Protein 2R79 (pdb70)

CATH classification: 3.40.50.1980 (+1 more: 3.40.50.1980)

B-factor: mean 34.59, std 13.42, range [11.03, 170.94]

Structure (mmCIF, N/CA/C/O backbone):
data_2R79
#
_entry.id   2R79
#
_cell.length_a   132.913
_cell.length_b   132.913
_cell.length_c   72.930
_cell.angle_alpha   90.00
_cell.angle_beta   90.00
_cell.angle_gamma   120.00
#
_symmetry.space_group_name_H-M   'P 63 2 2'
#
loop_
_entity.id
_entity.type
_entity.pdbx_description
1 polymer 'Periplasmic binding protein'
2 non-polymer 'SULFATE ION'
3 non-polymer 'PROTOPORPHYRIN IX CONTAINING FE'
4 non-polymer GLYCEROL
5 water water
#
loop_
_atom_site.group_PDB
_atom_site.id
_atom_site.type_symbol
_atom_site.label_atom_id
_atom_site.label_alt_id
_atom_site.label_comp_id
_atom_site.label_asym_id
_atom_site.label_entity_id
_atom_site.label_seq_id
_atom_site.pdbx_PDB_ins_code
_atom_site.Cartn_x
_atom_site.Cartn_y
_atom_site.Cartn_z
_atom_site.occupancy
_atom_site.B_iso_or_equiv
_atom_site.auth_seq_id
_atom_site.auth_comp_id
_atom_site.auth_asym_id
_atom_site.auth_atom_id
_atom_site.pdbx_PDB_model_num
ATOM 1 N N . LEU A 1 1 ? 94.603 75.501 4.607 1.00 39.49 26 LEU A N 1
ATOM 2 C CA . LEU A 1 1 ? 95.842 76.244 4.215 1.00 40.28 26 LEU A CA 1
ATOM 3 C C . LEU A 1 1 ? 96.030 76.236 2.703 1.00 38.82 26 LEU A C 1
ATOM 4 O O . LEU A 1 1 ? 95.876 75.202 2.058 1.00 40.19 26 LEU A O 1
ATOM 9 N N . PRO A 1 2 ? 96.367 77.393 2.117 1.00 37.38 27 PRO A N 1
ATOM 10 C CA . PRO A 1 2 ? 96.570 77.473 0.666 1.00 37.24 27 PRO A CA 1
ATOM 11 C C . PRO A 1 2 ? 97.625 76.492 0.152 1.00 37.55 27 PRO A C 1
ATOM 12 O O . PRO A 1 2 ? 98.679 76.320 0.768 1.00 36.45 27 PRO A O 1
ATOM 16 N N . GLN A 1 3 ? 97.333 75.853 -0.981 1.00 37.95 28 GLN A N 1
ATOM 17 C CA . GLN A 1 3 ? 98.244 74.880 -1.578 1.00 37.96 28 GLN A CA 1
ATOM 18 C C . GLN A 1 3 ? 98.951 75.388 -2.826 1.00 37.14 28 GLN A C 1
ATOM 19 O O . GLN A 1 3 ? 100.076 74.983 -3.115 1.00 38.16 28 GLN A O 1
ATOM 25 N N . ARG A 1 4 ? 98.285 76.255 -3.579 1.00 36.39 29 ARG A N 1
ATOM 26 C CA . ARG A 1 4 ? 98.879 76.807 -4.789 1.00 35.80 29 ARG A CA 1
ATOM 27 C C . ARG A 1 4 ? 99.112 78.302 -4.604 1.00 34.44 29 ARG A C 1
ATOM 28 O O . ARG A 1 4 ? 98.168 79.083 -4.494 1.00 33.39 29 ARG A O 1
ATOM 36 N N . TRP A 1 5 ? 100.381 78.687 -4.575 1.00 32.94 30 TRP A N 1
ATOM 37 C CA . TRP A 1 5 ? 100.767 80.079 -4.376 1.00 32.36 30 TRP A CA 1
ATOM 38 C C . TRP A 1 5 ? 101.402 80.725 -5.596 1.00 32.01 30 TRP A C 1
ATOM 39 O O . TRP A 1 5 ? 102.165 80.095 -6.324 1.00 32.50 30 TRP A O 1
ATOM 50 N N . VAL A 1 6 ? 101.081 81.993 -5.804 1.00 31.98 31 VAL A N 1
ATOM 51 C CA . VAL A 1 6 ? 101.685 82.773 -6.870 1.00 32.99 31 VAL A CA 1
ATOM 52 C C . VAL A 1 6 ? 102.285 83.940 -6.089 1.00 34.56 31 VAL A C 1
ATOM 53 O O . VAL A 1 6 ? 101.605 84.553 -5.261 1.00 34.26 31 VAL A O 1
ATOM 57 N N . SER A 1 7 ? 103.560 84.228 -6.323 1.00 33.35 32 SER A N 1
ATOM 58 C CA . SER A 1 7 ? 104.214 85.291 -5.581 1.00 34.47 32 SER A CA 1
ATOM 59 C C . SER A 1 7 ? 104.839 86.390 -6.425 1.00 34.81 32 SER A C 1
ATOM 60 O O . SER A 1 7 ? 105.558 86.120 -7.395 1.00 34.37 32 SER A O 1
ATOM 63 N N . ALA A 1 8 ? 104.560 87.630 -6.029 1.00 33.67 33 ALA A N 1
ATOM 64 C CA . ALA A 1 8 ? 105.077 88.818 -6.698 1.00 32.92 33 ALA A CA 1
ATOM 65 C C . ALA A 1 8 ? 105.964 89.578 -5.719 1.00 33.43 33 ALA A C 1
ATOM 66 O O . ALA A 1 8 ? 105.509 90.009 -4.662 1.00 33.12 33 ALA A O 1
ATOM 68 N N . GLY A 1 9 ? 107.235 89.739 -6.077 1.00 34.90 34 GLY A N 1
ATOM 69 C CA . GLY A 1 9 ? 108.173 90.431 -5.211 1.00 33.82 34 GLY A CA 1
ATOM 70 C C . GLY A 1 9 ? 109.294 89.489 -4.815 1.00 33.96 34 GLY A C 1
ATOM 71 O O . GLY A 1 9 ? 109.101 88.596 -3.993 1.00 34.33 34 GLY A O 1
ATOM 72 N N . GLY A 1 10 ? 110.468 89.693 -5.405 1.00 33.12 35 GLY A N 1
ATOM 73 C CA . GLY A 1 10 ? 111.619 88.850 -5.128 1.00 33.08 35 GLY A CA 1
ATOM 74 C C . GLY A 1 10 ? 111.806 88.323 -3.713 1.00 31.85 35 GLY A C 1
ATOM 75 O O . GLY A 1 10 ? 111.810 87.112 -3.495 1.00 31.17 35 GLY A O 1
ATOM 76 N N . SER A 1 11 ? 111.969 89.224 -2.751 1.00 31.19 36 SER A N 1
ATOM 77 C CA . SER A 1 11 ? 112.182 88.827 -1.365 1.00 29.53 36 SER A CA 1
ATOM 78 C C . SER A 1 11 ? 111.070 87.985 -0.754 1.00 28.61 36 SER A C 1
ATOM 79 O O . SER A 1 11 ? 111.344 87.117 0.067 1.00 29.22 36 SER A O 1
ATOM 82 N N . LEU A 1 12 ? 109.821 88.240 -1.132 1.00 26.84 37 LEU A N 1
ATOM 83 C CA . LEU A 1 12 ? 108.710 87.453 -0.609 1.00 25.17 37 LEU A CA 1
ATOM 84 C C . LEU A 1 12 ? 108.883 85.994 -1.046 1.00 26.19 37 LEU A C 1
ATOM 85 O O . LEU A 1 12 ? 108.771 85.070 -0.237 1.00 24.28 37 LEU A O 1
ATOM 90 N N . SER A 1 13 ? 109.162 85.801 -2.332 1.00 25.02 38 SER A N 1
ATOM 91 C CA . SER A 1 13 ? 109.357 84.469 -2.889 1.00 25.67 38 SER A CA 1
ATOM 92 C C . SER A 1 13 ? 110.494 83.736 -2.191 1.00 24.26 38 SER A C 1
ATOM 93 O O . SER A 1 13 ? 110.388 82.542 -1.905 1.00 23.27 38 SER A O 1
ATOM 96 N N . GLU A 1 14 ? 111.585 84.448 -1.930 1.00 22.83 39 GLU A N 1
ATOM 97 C CA . GLU A 1 14 ? 112.721 83.837 -1.255 1.00 23.71 39 GLU A CA 1
ATOM 98 C C . GLU A 1 14 ? 112.297 83.345 0.120 1.00 22.16 39 GLU A C 1
ATOM 99 O O . GLU A 1 14 ? 112.714 82.275 0.554 1.00 20.25 39 GLU A O 1
ATOM 105 N N . TRP A 1 15 ? 111.478 84.139 0.805 1.00 21.83 40 TRP A N 1
ATOM 106 C CA . TRP A 1 15 ? 111.016 83.767 2.137 1.00 23.45 40 TRP A CA 1
ATOM 107 C C . TRP A 1 15 ? 110.147 82.522 2.111 1.00 22.91 40 TRP A C 1
ATOM 108 O O . TRP A 1 15 ? 110.318 81.642 2.946 1.00 23.75 40 TRP A O 1
ATOM 119 N N . VAL A 1 16 ? 109.226 82.445 1.156 1.00 22.46 41 VAL A N 1
ATOM 120 C CA . VAL A 1 16 ? 108.364 81.276 1.036 1.00 23.76 41 VAL A CA 1
ATOM 121 C C . VAL A 1 16 ? 109.248 80.040 0.895 1.00 24.54 41 VAL A C 1
ATOM 122 O O . VAL A 1 16 ? 109.049 79.036 1.583 1.00 26.63 41 VAL A O 1
ATOM 126 N N . VAL A 1 17 ? 110.232 80.116 0.008 1.00 23.67 42 VAL A N 1
ATOM 127 C CA . VAL A 1 17 ? 111.142 78.999 -0.189 1.00 23.15 42 VAL A CA 1
ATOM 128 C C . VAL A 1 17 ? 111.918 78.714 1.098 1.00 25.20 42 VAL A C 1
ATOM 129 O O . VAL A 1 17 ? 112.024 77.566 1.533 1.00 26.26 42 VAL A O 1
ATOM 133 N N . ALA A 1 18 ? 112.458 79.768 1.702 1.00 23.93 43 ALA A N 1
ATOM 134 C CA . ALA A 1 18 ? 113.232 79.645 2.932 1.00 22.54 43 ALA A CA 1
ATOM 135 C C . ALA A 1 18 ? 112.459 78.940 4.039 1.00 22.32 43 ALA A C 1
ATOM 136 O O . ALA A 1 18 ? 113.035 78.180 4.810 1.00 23.06 43 ALA A O 1
ATOM 138 N N . LEU A 1 19 ? 111.158 79.199 4.118 1.00 22.85 44 LEU A N 1
ATOM 139 C CA . LEU A 1 19 ? 110.311 78.588 5.141 1.00 23.61 44 LEU A CA 1
ATOM 140 C C . LEU A 1 19 ? 109.834 77.189 4.743 1.00 25.30 44 LEU A C 1
ATOM 141 O O . LEU A 1 19 ? 109.064 76.557 5.470 1.00 25.53 44 LEU A O 1
ATOM 146 N N . GLY A 1 20 ? 110.286 76.721 3.581 1.00 25.69 45 GLY A N 1
ATOM 147 C CA . GLY A 1 20 ? 109.914 75.400 3.106 1.00 25.73 45 GLY A CA 1
ATOM 148 C C . GLY A 1 20 ? 108.704 75.325 2.193 1.00 26.16 45 GLY A C 1
ATOM 149 O O . GLY A 1 20 ? 108.215 74.235 1.909 1.00 28.00 45 GLY A O 1
ATOM 150 N N . GLY A 1 21 ? 108.219 76.463 1.710 1.00 25.62 46 GLY A N 1
ATOM 151 C CA . GLY A 1 21 ? 107.049 76.435 0.852 1.00 24.66 46 GLY A CA 1
ATOM 152 C C . GLY A 1 21 ? 107.306 76.425 -0.643 1.00 26.74 46 GLY A C 1
ATOM 153 O O . GLY A 1 21 ? 106.436 76.829 -1.413 1.00 27.14 46 GLY A O 1
ATOM 154 N N . GLU A 1 22 ? 108.474 75.952 -1.069 1.00 27.46 47 GLU A N 1
ATOM 155 C CA . GLU A 1 22 ? 108.791 75.937 -2.497 1.00 30.07 47 GLU A CA 1
ATOM 156 C C . GLU A 1 22 ? 107.841 75.105 -3.352 1.00 31.13 47 GLU A C 1
ATOM 157 O O . GLU A 1 22 ? 107.488 75.514 -4.454 1.00 31.61 47 GLU A O 1
ATOM 163 N N . SER A 1 23 ? 107.429 73.942 -2.855 1.00 30.80 48 SER A N 1
ATOM 164 C CA . SER A 1 23 ? 106.543 73.085 -3.634 1.00 31.00 48 SER A CA 1
ATOM 165 C C . SER A 1 23 ? 105.136 73.654 -3.738 1.00 30.34 48 SER A C 1
ATOM 166 O O . SER A 1 23 ? 104.315 73.151 -4.497 1.00 31.62 48 SER A O 1
ATOM 169 N N . LYS A 1 24 ? 104.848 74.703 -2.983 1.00 29.80 49 LYS A N 1
ATOM 170 C CA . LYS A 1 24 ? 103.526 75.299 -3.052 1.00 29.77 49 LYS A CA 1
ATOM 171 C C . LYS A 1 24 ? 103.470 76.474 -4.020 1.00 30.00 49 LYS A C 1
ATOM 172 O O . LYS A 1 24 ? 102.391 76.968 -4.331 1.00 29.10 49 LYS A O 1
ATOM 178 N N . LEU A 1 25 ? 104.634 76.910 -4.498 1.00 29.77 50 LEU A N 1
ATOM 179 C CA . LEU A 1 25 ? 104.714 78.016 -5.450 1.00 29.39 50 LEU A CA 1
ATOM 180 C C . LEU A 1 25 ? 104.448 77.511 -6.866 1.00 29.61 50 LEU A C 1
ATOM 181 O O . LEU A 1 25 ? 105.192 76.678 -7.370 1.00 30.03 50 LEU A O 1
ATOM 186 N N . VAL A 1 26 ? 103.395 78.008 -7.509 1.00 29.65 51 VAL A N 1
ATOM 187 C CA . VAL A 1 26 ? 103.090 77.580 -8.870 1.00 30.79 51 VAL A CA 1
ATOM 188 C C . VAL A 1 26 ? 103.420 78.655 -9.901 1.00 31.71 51 VAL A C 1
ATOM 189 O O . VAL A 1 26 ? 103.389 78.401 -11.104 1.00 34.29 51 VAL A O 1
ATOM 193 N N . GLY A 1 27 ? 103.743 79.853 -9.428 1.00 30.71 52 GLY A N 1
ATOM 194 C CA . GLY A 1 27 ? 104.080 80.935 -10.333 1.00 28.96 52 GLY A CA 1
ATOM 195 C C . GLY A 1 27 ? 104.674 82.128 -9.609 1.00 28.48 52 GLY A C 1
ATOM 196 O O . GLY A 1 27 ? 104.354 82.378 -8.446 1.00 27.97 52 GLY A O 1
ATOM 197 N N . VAL A 1 28 ? 105.544 82.865 -10.292 1.00 27.03 53 VAL A N 1
ATOM 198 C CA . VAL A 1 28 ? 106.177 84.037 -9.702 1.00 27.76 53 VAL A CA 1
ATOM 199 C C . VAL A 1 28 ? 106.387 85.154 -10.725 1.00 28.57 53 VAL A C 1
ATOM 200 O O . VAL A 1 28 ? 106.341 84.925 -11.937 1.00 28.31 53 VAL A O 1
ATOM 204 N N . ASP A 1 29 ? 106.612 86.366 -10.228 1.00 29.32 54 ASP A N 1
ATOM 205 C CA . ASP A 1 29 ? 106.836 87.507 -11.099 1.00 29.76 54 ASP A CA 1
ATOM 206 C C . ASP A 1 29 ? 108.304 87.493 -11.516 1.00 29.78 54 ASP A C 1
ATOM 207 O O . ASP A 1 29 ? 109.111 86.749 -10.955 1.00 29.28 54 ASP A O 1
ATOM 212 N N . THR A 1 30 ? 108.648 88.326 -12.488 1.00 29.27 55 THR A N 1
ATOM 213 C CA . THR A 1 30 ? 110.010 88.387 -12.997 1.00 31.23 55 THR A CA 1
ATOM 214 C C . THR A 1 30 ? 111.120 88.784 -12.011 1.00 29.81 55 THR A C 1
ATOM 215 O O . THR A 1 30 ? 112.290 88.498 -12.267 1.00 29.62 55 THR A O 1
ATOM 219 N N . THR A 1 31 ? 110.786 89.430 -10.896 1.00 28.87 56 THR A N 1
ATOM 220 C CA . THR A 1 31 ? 111.837 89.810 -9.944 1.00 29.18 56 THR A CA 1
ATOM 221 C C . THR A 1 31 ? 112.223 88.657 -9.024 1.00 28.29 56 THR A C 1
ATOM 222 O O . THR A 1 31 ? 113.160 88.777 -8.235 1.00 30.79 56 THR A O 1
ATOM 226 N N . SER A 1 32 ? 111.504 87.545 -9.127 1.00 26.55 57 SER A N 1
ATOM 227 C CA . SER A 1 32 ? 111.778 86.374 -8.299 1.00 25.49 57 SER A CA 1
ATOM 228 C C . SER A 1 32 ? 112.752 85.462 -9.029 1.00 25.72 57 SER A C 1
ATOM 229 O O . SER A 1 32 ? 112.351 84.605 -9.813 1.00 26.17 57 SER A O 1
ATOM 232 N N . GLN A 1 33 ? 114.038 85.650 -8.754 1.00 25.11 58 GLN A N 1
ATOM 233 C CA . GLN A 1 33 ? 115.089 84.890 -9.405 1.00 24.92 58 GLN A CA 1
ATOM 234 C C . GLN A 1 33 ? 115.937 84.067 -8.450 1.00 25.48 58 GLN A C 1
ATOM 235 O O . GLN A 1 33 ? 116.971 83.516 -8.840 1.00 26.62 58 GLN A O 1
ATOM 241 N N . HIS A 1 34 ? 115.506 83.984 -7.198 1.00 24.53 59 HIS A N 1
ATOM 242 C CA . HIS A 1 34 ? 116.243 83.231 -6.198 1.00 25.14 59 HIS A CA 1
ATOM 243 C C . HIS A 1 34 ? 115.295 82.497 -5.276 1.00 25.75 59 HIS A C 1
ATOM 244 O O . HIS A 1 34 ? 114.367 83.087 -4.740 1.00 26.94 59 HIS A O 1
ATOM 251 N N . PRO A 1 35 ? 115.508 81.187 -5.095 1.00 26.76 60 PRO A N 1
ATOM 252 C CA . PRO A 1 35 ? 116.596 80.453 -5.740 1.00 28.29 60 PRO A CA 1
ATOM 253 C C . PRO A 1 35 ? 116.436 80.327 -7.255 1.00 28.88 60 PRO A C 1
ATOM 254 O O . PRO A 1 35 ? 115.371 80.583 -7.814 1.00 27.87 60 PRO A O 1
ATOM 258 N N . GLN A 1 36 ? 117.522 79.931 -7.901 1.00 31.20 61 GLN A N 1
ATOM 259 C CA . GLN A 1 36 ? 117.584 79.757 -9.342 1.00 34.52 61 GLN A CA 1
ATOM 260 C C . GLN A 1 36 ? 116.382 78.998 -9.936 1.00 33.77 61 GLN A C 1
ATOM 261 O O . GLN A 1 36 ? 115.883 79.357 -11.004 1.00 34.41 61 GLN A O 1
ATOM 267 N N . ALA A 1 37 ? 115.911 77.968 -9.238 1.00 31.43 62 ALA A N 1
ATOM 268 C CA . ALA A 1 37 ? 114.783 77.168 -9.713 1.00 31.90 62 ALA A CA 1
ATOM 269 C C . ALA A 1 37 ? 113.509 77.968 -9.978 1.00 31.21 62 ALA A C 1
ATOM 270 O O . ALA A 1 37 ? 112.709 77.604 -10.839 1.00 32.10 62 ALA A O 1
ATOM 272 N N . LEU A 1 38 ? 113.312 79.050 -9.236 1.00 29.72 63 LEU A N 1
ATOM 273 C CA . LEU A 1 38 ? 112.128 79.885 -9.412 1.00 29.54 63 LEU A CA 1
ATOM 274 C C . LEU A 1 38 ? 112.026 80.474 -10.825 1.00 29.42 63 LEU A C 1
ATOM 275 O O . LEU A 1 38 ? 110.942 80.859 -11.273 1.00 28.28 63 LEU A O 1
ATOM 280 N N . LYS A 1 39 ? 113.150 80.536 -11.530 1.00 29.41 64 LYS A N 1
ATOM 281 C CA . LYS A 1 39 ? 113.155 81.079 -12.885 1.00 32.24 64 LYS A CA 1
ATOM 282 C C . LYS A 1 39 ? 112.520 80.092 -13.867 1.00 33.16 64 LYS A C 1
ATOM 283 O O . LYS A 1 39 ? 112.120 80.473 -14.968 1.00 33.79 64 LYS A O 1
ATOM 289 N N . GLN A 1 40 ? 112.417 78.829 -13.462 1.00 32.26 65 GLN A N 1
ATOM 290 C CA . GLN A 1 40 ? 111.833 77.809 -14.322 1.00 33.09 65 GLN A CA 1
ATOM 291 C C . GLN A 1 40 ? 110.334 77.605 -14.086 1.00 32.80 65 GLN A C 1
ATOM 292 O O . GLN A 1 40 ? 109.718 76.726 -14.688 1.00 32.18 65 GLN A O 1
ATOM 298 N N . LEU A 1 41 ? 109.745 78.413 -13.210 1.00 30.55 66 LEU A N 1
ATOM 299 C CA . LEU A 1 41 ? 108.314 78.304 -12.948 1.00 30.15 66 LEU A CA 1
ATOM 300 C C . LEU A 1 41 ? 107.567 79.236 -13.895 1.00 29.22 66 LEU A C 1
ATOM 301 O O . LEU A 1 41 ? 108.158 80.139 -14.475 1.00 28.87 66 LEU A O 1
ATOM 306 N N . PRO A 1 42 ? 106.255 79.022 -14.073 1.00 30.57 67 PRO A N 1
ATOM 307 C CA . PRO A 1 42 ? 105.479 79.891 -14.963 1.00 30.86 67 PRO A CA 1
ATOM 308 C C . PRO A 1 42 ? 105.642 81.347 -14.520 1.00 32.75 67 PRO A C 1
ATOM 309 O O . PRO A 1 42 ? 105.750 81.624 -13.326 1.00 34.60 67 PRO A O 1
ATOM 313 N N . SER A 1 43 ? 105.657 82.275 -15.469 1.00 33.26 68 SER A N 1
ATOM 314 C CA . SER A 1 43 ? 105.814 83.683 -15.126 1.00 35.11 68 SER A CA 1
ATOM 315 C C . SER A 1 43 ? 104.521 84.481 -15.227 1.00 36.51 68 SER A C 1
ATOM 316 O O . SER A 1 43 ? 103.764 84.332 -16.183 1.00 38.87 68 SER A O 1
ATOM 319 N N . VAL A 1 44 ? 104.278 85.333 -14.235 1.00 36.76 69 VAL A N 1
ATOM 320 C CA . VAL A 1 44 ? 103.085 86.169 -14.218 1.00 36.45 69 VAL A CA 1
ATOM 321 C C . VAL A 1 44 ? 103.420 87.607 -14.582 1.00 37.62 69 VAL A C 1
ATOM 322 O O . VAL A 1 44 ? 102.592 88.501 -14.412 1.00 39.04 69 VAL A O 1
ATOM 326 N N . GLY A 1 45 ? 104.636 87.819 -15.079 1.00 36.98 70 GLY A N 1
ATOM 327 C CA . GLY A 1 45 ? 105.071 89.148 -15.471 1.00 37.09 70 GLY A CA 1
ATOM 328 C C . GLY A 1 45 ? 105.735 89.943 -14.358 1.00 37.83 70 GLY A C 1
ATOM 329 O O . GLY A 1 45 ? 106.056 89.406 -13.302 1.00 35.91 70 GLY A O 1
ATOM 330 N N . TYR A 1 46 ? 105.954 91.230 -14.600 1.00 38.98 71 TYR A N 1
ATOM 331 C CA . TYR A 1 46 ? 106.577 92.093 -13.608 1.00 40.57 71 TYR A CA 1
ATOM 332 C C . TYR A 1 46 ? 105.565 92.379 -12.500 1.00 41.57 71 TYR A C 1
ATOM 333 O O . TYR A 1 46 ? 104.365 92.504 -12.757 1.00 41.30 71 TYR A O 1
ATOM 342 N N . GLN A 1 47 ? 106.054 92.484 -11.269 1.00 41.60 72 GLN A N 1
ATOM 343 C CA . GLN A 1 47 ? 105.187 92.723 -10.120 1.00 44.39 72 GLN A CA 1
ATOM 344 C C . GLN A 1 47 ? 104.320 93.980 -10.214 1.00 45.33 72 GLN A C 1
ATOM 345 O O . GLN A 1 47 ? 103.164 93.975 -9.791 1.00 45.80 72 GLN A O 1
ATOM 351 N N . ARG A 1 48 ? 104.875 95.057 -10.760 1.00 46.94 73 ARG A N 1
ATOM 352 C CA . ARG A 1 48 ? 104.136 96.310 -10.883 1.00 48.75 73 ARG A CA 1
ATOM 353 C C . ARG A 1 48 ? 103.148 96.288 -12.049 1.00 50.09 73 ARG A C 1
ATOM 354 O O . ARG A 1 48 ? 102.301 97.178 -12.173 1.00 48.71 73 ARG A O 1
ATOM 362 N N . GLN A 1 49 ? 103.253 95.266 -12.894 1.00 50.15 74 GLN A N 1
ATOM 363 C CA . GLN A 1 49 ? 102.374 95.139 -14.053 1.00 51.23 74 GLN A CA 1
ATOM 364 C C . GLN A 1 49 ? 101.908 93.695 -14.263 1.00 50.34 74 GLN A C 1
ATOM 365 O O . GLN A 1 49 ? 102.133 93.106 -15.322 1.00 49.40 74 GLN A O 1
ATOM 371 N N . LEU A 1 50 ? 101.244 93.140 -13.253 1.00 49.38 75 LEU A N 1
ATOM 372 C CA . LEU A 1 50 ? 100.763 91.764 -13.319 1.00 50.01 75 LEU A CA 1
ATOM 373 C C . LEU A 1 50 ? 99.784 91.479 -14.447 1.00 50.86 75 LEU A C 1
ATOM 374 O O . LEU A 1 50 ? 98.985 92.334 -14.841 1.00 49.56 75 LEU A O 1
ATOM 379 N N . ALA A 1 51 ? 99.863 90.252 -14.954 1.00 51.85 76 ALA A N 1
ATOM 380 C CA . ALA A 1 51 ? 98.995 89.782 -16.022 1.00 52.88 76 ALA A CA 1
ATOM 381 C C . ALA A 1 51 ? 97.840 89.032 -15.368 1.00 52.82 76 ALA A C 1
ATOM 382 O O . ALA A 1 51 ? 98.026 87.923 -14.871 1.00 53.45 76 ALA A O 1
ATOM 384 N N . ALA A 1 52 ? 96.657 89.642 -15.358 1.00 52.42 77 ALA A N 1
ATOM 385 C CA . ALA A 1 52 ? 95.485 89.017 -14.754 1.00 52.71 77 ALA A CA 1
ATOM 386 C C . ALA A 1 52 ? 95.287 87.601 -15.290 1.00 53.30 77 ALA A C 1
ATOM 387 O O . ALA A 1 52 ? 95.293 86.630 -14.531 1.00 52.98 77 ALA A O 1
ATOM 389 N N . GLU A 1 53 ? 95.113 87.493 -16.603 1.00 53.87 78 GLU A N 1
ATOM 390 C CA . GLU A 1 53 ? 94.920 86.202 -17.254 1.00 54.92 78 GLU A CA 1
ATOM 391 C C . GLU A 1 53 ? 96.059 85.238 -16.900 1.00 53.12 78 GLU A C 1
ATOM 392 O O . GLU A 1 53 ? 95.864 84.024 -16.832 1.00 52.07 78 GLU A O 1
ATOM 398 N N . GLY A 1 54 ? 97.245 85.790 -16.664 1.00 52.30 79 GLY A N 1
ATOM 399 C CA . GLY A 1 54 ? 98.393 84.970 -16.320 1.00 50.94 79 GLY A CA 1
ATOM 400 C C . GLY A 1 54 ? 98.288 84.266 -14.976 1.00 50.59 79 GLY A C 1
ATOM 401 O O . GLY A 1 54 ? 98.672 83.102 -14.846 1.00 49.75 79 GLY A O 1
ATOM 402 N N . VAL A 1 55 ? 97.769 84.960 -13.969 1.00 49.26 80 VAL A N 1
ATOM 403 C CA . VAL A 1 55 ? 97.642 84.358 -12.648 1.00 48.24 80 VAL A CA 1
ATOM 404 C C . VAL A 1 55 ? 96.455 83.406 -12.593 1.00 46.96 80 VAL A C 1
ATOM 405 O O . VAL A 1 55 ? 96.549 82.323 -12.019 1.00 47.03 80 VAL A O 1
ATOM 409 N N . LEU A 1 56 ? 95.343 83.809 -13.199 1.00 46.23 81 LEU A N 1
ATOM 410 C CA . LEU A 1 56 ? 94.136 82.990 -13.211 1.00 45.26 81 LEU A CA 1
ATOM 411 C C . LEU A 1 56 ? 94.391 81.624 -13.831 1.00 44.73 81 LEU A C 1
ATOM 412 O O . LEU A 1 56 ? 93.844 80.616 -13.379 1.00 44.59 81 LEU A O 1
ATOM 417 N N . ALA A 1 57 ? 95.234 81.603 -14.861 1.00 43.76 82 ALA A N 1
ATOM 418 C CA . ALA A 1 57 ? 95.580 80.377 -15.576 1.00 41.68 82 ALA A CA 1
ATOM 419 C C . ALA A 1 57 ? 96.240 79.339 -14.682 1.00 41.88 82 ALA A C 1
ATOM 420 O O . ALA A 1 57 ? 96.256 78.151 -15.002 1.00 41.69 82 ALA A O 1
ATOM 422 N N . LEU A 1 58 ? 96.787 79.794 -13.561 1.00 42.31 83 LEU A N 1
ATOM 423 C CA . LEU A 1 58 ? 97.467 78.914 -12.623 1.00 41.18 83 LEU A CA 1
ATOM 424 C C . LEU A 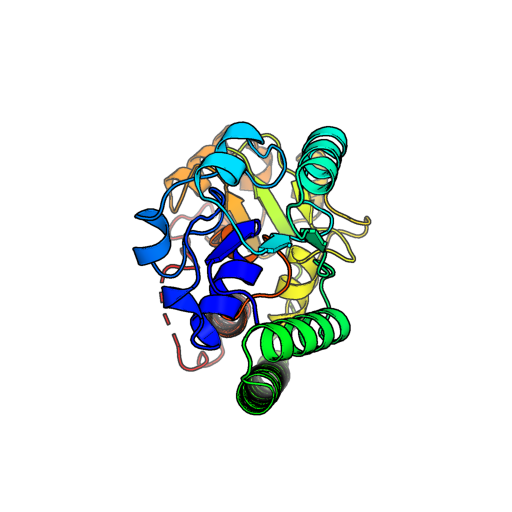1 58 ? 96.556 78.408 -11.508 1.00 41.66 83 LEU A C 1
ATOM 425 O O . LEU A 1 58 ? 96.993 77.652 -10.648 1.00 41.24 83 LEU A O 1
ATOM 430 N N . ARG A 1 59 ? 95.294 78.823 -11.517 1.00 42.70 84 ARG A N 1
ATOM 431 C CA . ARG A 1 59 ? 94.352 78.378 -10.490 1.00 44.22 84 ARG A CA 1
ATOM 432 C C . ARG A 1 59 ? 94.978 78.539 -9.100 1.00 43.15 84 ARG A C 1
ATOM 433 O O . ARG A 1 59 ? 95.079 77.578 -8.339 1.00 42.19 84 ARG A O 1
ATOM 441 N N . PRO A 1 60 ? 95.406 79.763 -8.753 1.00 42.86 85 PRO A N 1
ATOM 442 C CA . PRO A 1 60 ? 96.024 80.026 -7.451 1.00 43.07 85 PRO A CA 1
ATOM 443 C C . PRO A 1 60 ? 95.052 80.101 -6.279 1.00 44.39 85 PRO A C 1
ATOM 444 O O . PRO A 1 60 ? 93.943 80.630 -6.405 1.00 45.53 85 PRO A O 1
ATOM 448 N N . ASP A 1 61 ? 95.473 79.567 -5.138 1.00 43.44 86 ASP A N 1
ATOM 449 C CA . ASP A 1 61 ? 94.660 79.622 -3.937 1.00 43.11 86 ASP A CA 1
ATOM 450 C C . ASP A 1 61 ? 94.976 80.944 -3.249 1.00 42.25 86 ASP A C 1
ATOM 451 O O . ASP A 1 61 ? 94.161 81.479 -2.498 1.00 42.29 86 ASP A O 1
ATOM 456 N N . ILE A 1 62 ? 96.162 81.476 -3.520 1.00 38.96 87 ILE A N 1
ATOM 457 C CA . ILE A 1 62 ? 96.569 82.726 -2.907 1.00 37.89 87 ILE A CA 1
ATOM 458 C C . ILE A 1 62 ? 97.588 83.489 -3.731 1.00 37.19 87 ILE A C 1
ATOM 459 O O . ILE A 1 62 ? 98.449 82.906 -4.381 1.00 39.20 87 ILE A O 1
ATOM 464 N N . LEU A 1 63 ? 97.463 84.807 -3.711 1.00 36.84 88 LEU A N 1
ATOM 465 C CA . LEU A 1 63 ? 98.382 85.681 -4.414 1.00 35.90 88 LEU A CA 1
ATOM 466 C C . LEU A 1 63 ? 98.969 86.610 -3.360 1.00 35.53 88 LEU A C 1
ATOM 467 O O . LEU A 1 63 ? 98.230 87.303 -2.662 1.00 35.14 88 LEU A O 1
ATOM 472 N N . ILE A 1 64 ? 100.290 86.610 -3.233 1.00 34.19 89 ILE A N 1
ATOM 473 C CA . ILE A 1 64 ? 100.940 87.471 -2.260 1.00 34.07 89 ILE A CA 1
ATOM 474 C C . ILE A 1 64 ? 101.825 88.498 -2.955 1.00 34.51 89 ILE A C 1
ATOM 475 O O . ILE A 1 64 ? 102.401 88.235 -4.013 1.00 33.09 89 ILE A O 1
ATOM 480 N N . GLY A 1 65 ? 101.915 89.676 -2.351 1.00 35.28 90 GLY A N 1
ATOM 481 C CA . GLY A 1 65 ? 102.731 90.743 -2.897 1.00 36.25 90 GLY A CA 1
ATOM 482 C C . GLY A 1 65 ? 102.798 91.873 -1.893 1.00 37.46 90 GLY A C 1
ATOM 483 O O . GLY A 1 65 ? 102.212 91.778 -0.814 1.00 35.73 90 GLY A O 1
ATOM 484 N N . THR A 1 66 ? 103.512 92.941 -2.235 1.00 38.63 91 THR A N 1
ATOM 485 C CA . THR A 1 66 ? 103.619 94.081 -1.338 1.00 41.81 91 THR A CA 1
ATOM 486 C C . THR A 1 66 ? 102.833 95.252 -1.915 1.00 44.03 91 THR A C 1
ATOM 487 O O . THR A 1 66 ? 101.996 95.071 -2.800 1.00 43.83 91 THR A O 1
ATOM 491 N N . GLU A 1 67 ? 103.105 96.449 -1.405 1.00 46.84 92 GLU A N 1
ATOM 492 C CA . GLU A 1 67 ? 102.436 97.657 -1.874 1.00 50.18 92 GLU A CA 1
ATOM 493 C C . GLU A 1 67 ? 102.784 97.908 -3.334 1.00 50.72 92 GLU A C 1
ATOM 494 O O . GLU A 1 67 ? 101.951 98.385 -4.102 1.00 51.61 92 GLU A O 1
ATOM 500 N N . GLU A 1 68 ? 104.021 97.592 -3.709 1.00 51.99 93 GLU A N 1
ATOM 501 C CA . GLU A 1 68 ? 104.483 97.803 -5.078 1.00 53.71 93 GLU A CA 1
ATOM 502 C C . GLU A 1 68 ? 103.922 96.816 -6.099 1.00 54.02 93 GLU A C 1
ATOM 503 O O . GLU A 1 68 ? 104.327 96.822 -7.260 1.00 54.03 93 GLU A O 1
ATOM 509 N N . MET A 1 69 ? 102.988 95.974 -5.667 1.00 54.44 94 MET A N 1
ATOM 510 C CA . MET A 1 69 ? 102.361 95.015 -6.570 1.00 54.11 94 MET A CA 1
ATOM 511 C C . MET A 1 69 ? 101.142 95.683 -7.197 1.00 54.13 94 MET A C 1
ATOM 512 O O . MET A 1 69 ? 100.356 96.327 -6.501 1.00 53.85 94 MET A O 1
ATOM 517 N N . GLY A 1 70 ? 100.993 95.535 -8.509 1.00 53.97 95 GLY A N 1
ATOM 518 C CA . GLY A 1 70 ? 99.867 96.139 -9.195 1.00 54.36 95 GLY A CA 1
ATOM 519 C C . GLY A 1 70 ? 99.822 95.824 -10.680 1.00 55.07 95 GLY A C 1
ATOM 520 O O . GLY A 1 70 ? 100.437 94.854 -11.128 1.00 54.66 95 GLY A O 1
ATOM 521 N N . PRO A 1 71 ? 99.108 96.635 -11.478 1.00 55.47 96 PRO A N 1
ATOM 522 C CA . PRO A 1 71 ? 98.351 97.820 -11.057 1.00 55.25 96 PRO A CA 1
ATOM 523 C C . PRO A 1 71 ? 97.127 97.485 -10.200 1.00 55.46 96 PRO A C 1
ATOM 524 O O . PRO A 1 71 ? 96.757 96.323 -10.055 1.00 54.44 96 PRO A O 1
ATOM 528 N N . PRO A 1 72 ? 96.490 98.509 -9.612 1.00 56.17 97 PRO A N 1
ATOM 529 C CA . PRO A 1 72 ? 95.304 98.333 -8.766 1.00 57.02 97 PRO A CA 1
ATOM 530 C C . PRO A 1 72 ? 94.096 97.683 -9.451 1.00 57.72 97 PRO A C 1
ATOM 531 O O . PRO A 1 72 ? 93.479 96.773 -8.899 1.00 57.95 97 PRO A O 1
ATOM 535 N N . PRO A 1 73 ? 93.737 98.142 -10.660 1.00 58.76 98 PRO A N 1
ATOM 536 C CA . PRO A 1 73 ? 92.584 97.533 -11.328 1.00 60.09 98 PRO A CA 1
ATOM 537 C C . PRO A 1 73 ? 92.728 96.031 -11.559 1.00 61.31 98 PRO A C 1
ATOM 538 O O . PRO A 1 73 ? 91.759 95.284 -11.413 1.00 62.02 98 PRO A O 1
ATOM 542 N N . VAL A 1 74 ? 93.934 9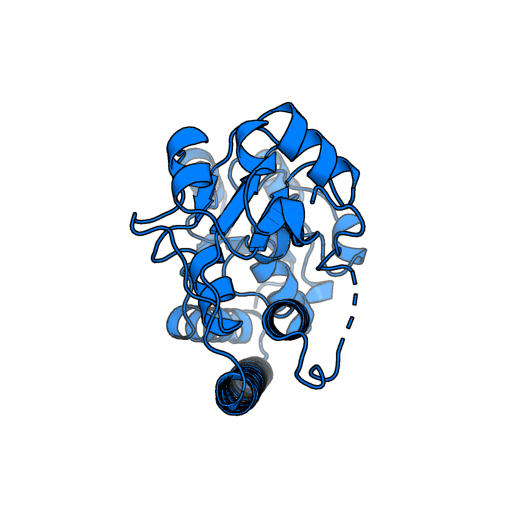5.590 -11.910 1.00 62.29 99 VAL A N 1
ATOM 543 C CA . VAL A 1 74 ? 94.181 94.172 -12.158 1.00 62.95 99 VAL A CA 1
ATOM 544 C C . VAL A 1 74 ? 94.028 93.363 -10.870 1.00 62.99 99 VAL A C 1
ATOM 545 O O . VAL A 1 74 ? 93.466 92.267 -10.883 1.00 62.58 99 VAL A O 1
ATOM 549 N N . LEU A 1 75 ? 94.518 93.905 -9.757 1.00 63.18 100 LEU A N 1
ATOM 550 C CA . LEU A 1 75 ? 94.406 93.216 -8.475 1.00 63.97 100 LEU A CA 1
ATOM 551 C C . LEU A 1 75 ? 92.930 93.107 -8.093 1.00 64.77 100 LEU A C 1
ATOM 552 O O . LEU A 1 75 ? 92.495 92.099 -7.530 1.00 64.54 100 LEU A O 1
ATOM 557 N N . LYS A 1 76 ? 92.164 94.147 -8.413 1.00 65.65 101 LYS A N 1
ATOM 558 C CA . LYS A 1 76 ? 90.739 94.169 -8.108 1.00 67.08 101 LYS A CA 1
ATOM 559 C C . LYS A 1 76 ? 89.973 93.102 -8.883 1.00 66.45 101 LYS A C 1
ATOM 560 O O . LYS A 1 76 ? 89.215 92.329 -8.295 1.00 65.67 101 LYS A O 1
ATOM 566 N N . GLN A 1 77 ? 90.169 93.052 -10.198 1.00 66.16 102 GLN A N 1
ATOM 567 C CA . GLN A 1 77 ? 89.473 92.055 -11.001 1.00 65.85 102 GLN A CA 1
ATOM 568 C C . GLN A 1 77 ? 89.859 90.659 -10.525 1.00 64.97 102 GLN A C 1
ATOM 569 O O . GLN A 1 77 ? 89.066 89.721 -10.626 1.00 64.90 102 GLN A O 1
ATOM 575 N N . LEU A 1 78 ? 91.074 90.527 -9.997 1.00 63.71 103 LEU A N 1
ATOM 576 C CA . LEU A 1 78 ? 91.537 89.240 -9.493 1.00 62.98 103 LEU A CA 1
ATOM 577 C C . LEU A 1 78 ? 90.741 88.852 -8.256 1.00 62.61 103 LEU A C 1
ATOM 578 O O . LEU A 1 78 ? 90.296 87.711 -8.123 1.00 62.05 103 LEU A O 1
ATOM 583 N N . GLU A 1 79 ? 90.570 89.806 -7.347 1.00 62.87 104 GLU A N 1
ATOM 584 C CA . GLU A 1 79 ? 89.814 89.551 -6.129 1.00 63.52 104 GLU A CA 1
ATOM 585 C C . GLU A 1 79 ? 88.389 89.185 -6.521 1.00 63.15 104 GLU A C 1
ATOM 586 O O . GLU A 1 79 ? 87.796 88.266 -5.955 1.00 63.09 104 GLU A O 1
ATOM 592 N N . GLY A 1 80 ? 87.854 89.899 -7.507 1.00 62.40 105 GLY A N 1
ATOM 593 C CA . GLY A 1 80 ? 86.502 89.633 -7.963 1.00 62.44 105 GLY A CA 1
ATOM 594 C C . GLY A 1 80 ? 86.354 88.261 -8.593 1.00 62.23 105 GLY A C 1
ATOM 595 O O . GLY A 1 80 ? 85.246 87.727 -8.695 1.00 61.83 105 GLY A O 1
ATOM 596 N N . ALA A 1 81 ? 87.474 87.685 -9.017 1.00 61.60 106 ALA A N 1
ATOM 597 C CA . ALA A 1 81 ? 87.468 86.369 -9.643 1.00 60.40 106 ALA A CA 1
ATOM 598 C C . ALA A 1 81 ? 87.609 85.257 -8.606 1.00 59.22 106 ALA A C 1
ATOM 599 O O . ALA A 1 81 ? 87.752 84.084 -8.955 1.00 58.09 106 ALA A O 1
ATOM 601 N N . GLY A 1 82 ? 87.574 85.635 -7.332 1.00 58.04 107 GLY A N 1
ATOM 602 C CA . GLY A 1 82 ? 87.684 84.654 -6.267 1.00 57.17 107 GLY A CA 1
ATOM 603 C C . GLY A 1 82 ? 89.092 84.396 -5.756 1.00 56.93 107 GLY A C 1
ATOM 604 O O . GLY A 1 82 ? 89.276 83.619 -4.813 1.00 57.70 107 GLY A O 1
ATOM 605 N N . VAL A 1 83 ? 90.088 85.038 -6.362 1.00 54.16 108 VAL A N 1
ATOM 606 C CA . VAL A 1 83 ? 91.475 84.850 -5.938 1.00 51.54 108 VAL A CA 1
ATOM 607 C C . VAL A 1 83 ? 91.776 85.549 -4.609 1.00 49.13 108 VAL A C 1
ATOM 608 O O . VAL A 1 83 ? 91.488 86.733 -4.433 1.00 48.54 108 VAL A O 1
ATOM 612 N N . ARG A 1 84 ? 92.357 84.808 -3.673 1.00 46.62 109 ARG A N 1
ATOM 613 C CA . ARG A 1 84 ? 92.715 85.370 -2.378 1.00 43.75 109 ARG A CA 1
ATOM 614 C C . ARG A 1 84 ? 93.992 86.202 -2.529 1.00 43.17 109 ARG A C 1
ATOM 615 O O . ARG A 1 84 ? 95.077 85.657 -2.744 1.00 42.93 109 ARG A O 1
ATOM 623 N N . VAL A 1 85 ? 93.858 87.520 -2.420 1.00 41.45 110 VAL A N 1
ATOM 624 C CA . VAL A 1 85 ? 95.000 88.420 -2.558 1.00 40.11 110 VAL A CA 1
ATOM 625 C C . VAL A 1 85 ? 95.471 88.981 -1.221 1.00 41.16 110 VAL A C 1
ATOM 626 O O . VAL A 1 85 ? 94.730 89.689 -0.538 1.00 41.39 110 VAL A O 1
ATOM 630 N N . GLU A 1 86 ? 96.708 88.661 -0.857 1.00 41.52 111 GLU A N 1
ATOM 631 C CA . GLU A 1 86 ? 97.292 89.136 0.391 1.00 43.41 111 GLU A CA 1
ATOM 632 C C . GLU A 1 86 ? 98.352 90.191 0.102 1.00 43.96 111 GLU A C 1
ATOM 633 O O . GLU A 1 86 ? 99.112 90.075 -0.860 1.00 45.23 111 GLU A O 1
ATOM 639 N N . THR A 1 87 ? 98.409 91.218 0.937 1.00 43.31 112 THR A N 1
ATOM 640 C CA . THR A 1 87 ? 99.394 92.268 0.747 1.00 42.48 112 THR A CA 1
ATOM 641 C C . THR A 1 87 ? 100.296 92.371 1.961 1.00 42.29 112 THR A C 1
ATOM 642 O O . THR A 1 87 ? 99.849 92.721 3.049 1.00 43.30 112 THR A O 1
ATOM 646 N N . LEU A 1 88 ? 101.567 92.037 1.775 1.00 41.15 113 LEU A N 1
ATOM 647 C CA . LEU A 1 88 ? 102.528 92.122 2.859 1.00 39.64 113 LEU A CA 1
ATOM 648 C C . LEU A 1 88 ? 103.207 93.475 2.764 1.00 37.80 113 LEU A C 1
ATOM 649 O O . LEU A 1 88 ? 102.880 94.270 1.884 1.00 37.46 113 LEU A O 1
ATOM 654 N N . SER A 1 89 ? 104.147 93.736 3.663 1.00 36.32 114 SER A N 1
ATOM 655 C CA . SER A 1 89 ? 104.836 95.020 3.689 1.00 35.46 114 SER A CA 1
ATOM 656 C C . SER A 1 89 ? 106.224 95.025 3.058 1.00 35.21 114 SER A C 1
ATOM 657 O O . SER A 1 89 ? 107.042 94.139 3.312 1.00 34.51 114 SER A O 1
ATOM 660 N N . ALA A 1 90 ? 106.487 96.041 2.243 1.00 35.40 115 ALA A N 1
ATOM 661 C CA . ALA A 1 90 ? 107.784 96.182 1.589 1.00 35.45 115 ALA A CA 1
ATOM 662 C C . ALA A 1 90 ? 108.642 97.190 2.344 1.00 35.39 115 ALA A C 1
ATOM 663 O O . ALA A 1 90 ? 109.772 97.467 1.958 1.00 37.28 115 ALA A O 1
ATOM 665 N N . LYS A 1 91 ? 108.106 97.736 3.427 1.00 36.04 116 LYS A N 1
ATOM 666 C CA . LYS A 1 91 ? 108.845 98.717 4.210 1.00 38.35 116 LYS A CA 1
ATOM 667 C C . LYS A 1 91 ? 110.187 98.178 4.701 1.00 37.59 116 LYS A C 1
ATOM 668 O O . LYS A 1 91 ? 110.285 97.046 5.170 1.00 36.24 116 LYS A O 1
ATOM 674 N N . PRO A 1 92 ? 111.241 98.999 4.589 1.00 37.87 117 PRO A N 1
ATOM 675 C CA . PRO A 1 92 ? 112.625 98.713 4.982 1.00 37.39 117 PRO A CA 1
ATOM 676 C C . PRO A 1 92 ? 112.896 98.696 6.482 1.00 37.89 117 PRO A C 1
ATOM 677 O O . PRO A 1 92 ? 113.681 99.510 6.968 1.00 37.66 117 PRO A O 1
ATOM 681 N N . ASP A 1 93 ? 112.257 97.791 7.218 1.00 38.05 118 ASP A N 1
ATOM 682 C CA . ASP A 1 93 ? 112.502 97.694 8.658 1.00 39.21 118 ASP A CA 1
ATOM 683 C C . ASP A 1 93 ? 112.132 96.327 9.231 1.00 37.08 118 ASP A C 1
ATOM 684 O O . ASP A 1 93 ? 111.269 95.634 8.699 1.00 35.29 118 ASP A O 1
ATOM 689 N N . LEU A 1 94 ? 112.797 95.955 10.320 1.00 35.72 119 LEU A N 1
ATOM 690 C CA . LEU A 1 94 ? 112.576 94.670 10.967 1.00 36.78 119 LEU A CA 1
ATOM 691 C C . LEU A 1 94 ? 111.150 94.452 11.435 1.00 38.73 119 LEU A C 1
ATOM 692 O O . LEU A 1 94 ? 110.671 93.319 11.458 1.00 39.04 119 LEU A O 1
ATOM 697 N N . GLU A 1 95 ? 110.465 95.527 11.808 1.00 40.28 120 GLU A N 1
ATOM 698 C CA . GLU A 1 95 ? 109.090 95.390 12.257 1.00 42.42 120 GLU A CA 1
ATOM 699 C C . GLU A 1 95 ? 108.254 94.820 11.121 1.00 41.39 120 GLU A C 1
ATOM 700 O O . GLU A 1 95 ? 107.415 93.949 11.336 1.00 42.52 120 GLU A O 1
ATOM 706 N N . ALA A 1 96 ? 108.489 95.316 9.911 1.00 39.92 121 ALA A N 1
ATOM 707 C CA . ALA A 1 96 ? 107.760 94.846 8.740 1.00 37.35 121 ALA A CA 1
ATOM 708 C C . ALA A 1 96 ? 108.144 93.404 8.432 1.00 37.37 121 ALA A C 1
ATOM 709 O O . ALA A 1 96 ? 107.282 92.562 8.166 1.00 36.73 121 ALA A O 1
ATOM 711 N N . LEU A 1 97 ? 109.442 93.118 8.468 1.00 35.98 122 LEU A N 1
ATOM 712 C CA . LEU A 1 97 ? 109.907 91.768 8.190 1.00 35.15 122 LEU A CA 1
ATOM 713 C C . LEU A 1 97 ? 109.246 90.791 9.149 1.00 36.28 122 LEU A C 1
ATOM 714 O O . LEU A 1 97 ? 108.620 89.822 8.724 1.00 37.08 122 LEU A O 1
ATOM 719 N N . GLU A 1 98 ? 109.378 91.065 10.444 1.00 37.18 123 GLU A N 1
ATOM 720 C CA . GLU A 1 98 ? 108.807 90.219 11.484 1.00 37.17 123 GLU A CA 1
ATOM 721 C C . GLU A 1 98 ? 107.306 90.025 11.326 1.00 35.40 123 GLU A C 1
ATOM 722 O O . GLU A 1 98 ? 106.758 89.018 11.754 1.00 35.98 123 GLU A O 1
ATOM 728 N N . SER A 1 99 ? 106.643 90.988 10.701 1.00 35.01 124 SER A N 1
ATOM 729 C CA . SER A 1 99 ? 105.209 90.889 10.481 1.00 32.55 12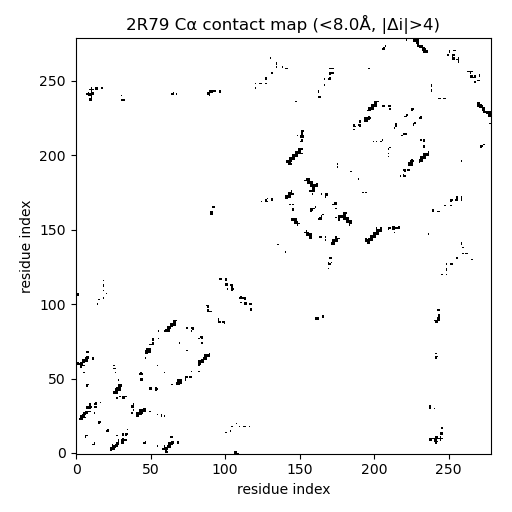4 SER A CA 1
ATOM 730 C C . SER A 1 99 ? 104.940 90.039 9.244 1.00 32.50 124 SER A C 1
ATOM 731 O O . SER A 1 99 ? 103.972 89.284 9.196 1.00 31.17 124 SER A O 1
ATOM 734 N N . ASN A 1 100 ? 105.792 90.170 8.234 1.00 32.62 125 ASN A N 1
ATOM 735 C CA . ASN A 1 100 ? 105.626 89.379 7.024 1.00 30.75 125 ASN A CA 1
ATOM 736 C C . ASN A 1 100 ? 105.889 87.908 7.350 1.00 29.88 125 ASN A C 1
ATOM 737 O O . ASN A 1 100 ? 105.145 87.024 6.931 1.00 28.48 125 ASN A O 1
ATOM 742 N N . LEU A 1 101 ? 106.948 87.647 8.107 1.00 29.43 126 LEU A N 1
ATOM 743 C CA . LEU A 1 101 ? 107.279 86.277 8.468 1.00 31.74 126 LEU A CA 1
ATOM 744 C C . LEU A 1 101 ? 106.164 85.639 9.286 1.00 34.03 126 LEU A C 1
ATOM 745 O O . LEU A 1 101 ? 105.858 84.462 9.116 1.00 35.47 126 LEU A O 1
ATOM 750 N N . LYS A 1 102 ? 105.564 86.423 10.173 1.00 36.23 127 LYS A N 1
ATOM 751 C CA . LYS A 1 102 ? 104.472 85.947 11.008 1.00 37.63 127 LYS A CA 1
ATOM 752 C C . LYS A 1 102 ? 103.347 85.416 10.128 1.00 36.58 127 LYS A C 1
ATOM 753 O O . LYS A 1 102 ? 102.855 84.309 10.336 1.00 36.63 127 LYS A O 1
ATOM 759 N N . LYS A 1 103 ? 102.946 86.207 9.140 1.00 36.28 128 LYS A N 1
ATOM 760 C CA . LYS A 1 103 ? 101.874 85.805 8.238 1.00 37.55 128 LYS A CA 1
ATOM 761 C C . LYS A 1 103 ? 102.254 84.606 7.372 1.00 37.47 128 LYS A C 1
ATOM 762 O O . LYS A 1 103 ? 101.515 83.625 7.312 1.00 38.39 128 LYS A O 1
ATOM 768 N N . LEU A 1 104 ? 103.401 84.687 6.700 1.00 36.31 129 LEU A N 1
ATOM 769 C CA . LEU A 1 104 ? 103.850 83.593 5.845 1.00 34.26 129 LEU A CA 1
ATOM 770 C C . LEU A 1 104 ? 103.897 82.302 6.640 1.00 33.63 129 LEU A C 1
ATOM 771 O O . LEU A 1 104 ? 103.470 81.252 6.164 1.00 32.97 129 LEU A O 1
ATOM 776 N N . GLY A 1 105 ? 104.413 82.387 7.859 1.00 33.64 130 GLY A N 1
ATOM 777 C CA . GLY A 1 105 ? 104.493 81.211 8.699 1.00 34.85 130 GLY A CA 1
ATOM 778 C C . GLY A 1 105 ? 103.123 80.596 8.912 1.00 36.29 130 GLY A C 1
ATOM 779 O O . GLY A 1 105 ? 102.957 79.383 8.794 1.00 37.45 130 GLY A O 1
ATOM 780 N N . ASP A 1 106 ? 102.134 81.435 9.209 1.00 36.48 131 ASP A N 1
ATOM 781 C CA . ASP A 1 106 ? 100.783 80.952 9.446 1.00 36.75 131 ASP A CA 1
ATOM 782 C C . ASP A 1 106 ? 100.124 80.348 8.213 1.00 34.88 131 ASP A C 1
ATOM 783 O O . ASP A 1 106 ? 99.573 79.252 8.287 1.00 35.00 131 ASP A O 1
ATOM 788 N N . TRP A 1 107 ? 100.166 81.048 7.085 1.00 32.43 132 TRP A N 1
ATOM 789 C CA . TRP A 1 107 ? 99.543 80.518 5.876 1.00 32.97 132 TRP A CA 1
ATOM 790 C C . TRP A 1 107 ? 100.259 79.271 5.359 1.00 31.81 132 TRP A C 1
ATOM 791 O O . TRP A 1 107 ? 99.701 78.513 4.568 1.00 33.75 132 TRP A O 1
ATOM 802 N N . LEU A 1 108 ? 101.489 79.059 5.813 1.00 30.63 133 LEU A N 1
ATOM 803 C CA . LEU A 1 108 ? 102.294 77.915 5.384 1.00 29.72 133 LEU A CA 1
ATOM 804 C C . LEU A 1 108 ? 102.210 76.770 6.394 1.00 30.20 133 LEU A C 1
ATOM 805 O O . LEU A 1 108 ? 102.586 75.635 6.097 1.00 29.85 133 LEU A O 1
ATOM 810 N N . GLY A 1 109 ? 101.734 77.084 7.595 1.00 30.44 134 GLY A N 1
ATOM 811 C CA . GLY A 1 109 ? 101.608 76.079 8.632 1.00 30.66 134 GLY A CA 1
ATOM 812 C C . GLY A 1 109 ? 102.891 75.759 9.372 1.00 32.45 134 GLY A C 1
ATOM 813 O O . GLY A 1 109 ? 103.033 74.669 9.921 1.00 32.85 134 GLY A O 1
ATOM 814 N N . VAL A 1 110 ? 103.833 76.698 9.396 1.00 34.52 135 VAL A N 1
ATOM 815 C CA . VAL A 1 110 ? 105.096 76.479 10.099 1.00 34.57 135 VAL A CA 1
ATOM 816 C C . VAL A 1 110 ? 105.476 77.688 10.952 1.00 36.76 135 VAL A C 1
ATOM 817 O O . VAL A 1 110 ? 106.569 78.242 10.817 1.00 37.55 135 VAL A O 1
ATOM 821 N N . PRO A 1 111 ? 104.578 78.097 11.863 1.00 37.52 136 PRO A N 1
ATOM 822 C CA . PRO A 1 111 ? 104.808 79.244 12.747 1.00 36.88 136 PRO A CA 1
ATOM 823 C C . PRO A 1 111 ? 106.136 79.206 13.498 1.00 37.28 136 PRO A C 1
ATOM 824 O O . PRO A 1 111 ? 106.776 80.243 13.677 1.00 38.59 136 PRO A O 1
ATOM 828 N N . GLN A 1 112 ? 106.553 78.021 13.936 1.00 37.21 137 GLN A N 1
ATOM 829 C CA . GLN A 1 112 ? 107.817 77.889 14.656 1.00 37.65 137 GLN A CA 1
ATOM 830 C C . GLN A 1 112 ? 109.001 78.196 13.752 1.00 36.36 137 GLN A C 1
ATOM 831 O O . GLN A 1 112 ? 109.939 78.869 14.162 1.00 36.86 137 GLN A O 1
ATOM 837 N N . ARG A 1 113 ? 108.965 77.686 12.525 1.00 35.88 138 ARG A N 1
ATOM 838 C CA . ARG A 1 113 ? 110.053 77.914 11.582 1.00 33.08 138 ARG A CA 1
ATOM 839 C C . ARG A 1 113 ? 110.183 79.400 11.256 1.00 31.06 138 ARG A C 1
ATOM 840 O O . ARG A 1 113 ? 111.287 79.909 11.083 1.00 29.75 138 ARG A O 1
ATOM 848 N N . ALA A 1 114 ? 109.047 80.085 11.177 1.00 29.50 139 ALA A N 1
ATOM 849 C CA . ALA A 1 114 ? 109.025 81.509 10.878 1.00 30.71 139 ALA A CA 1
ATOM 850 C C . ALA A 1 114 ? 109.688 82.272 12.019 1.00 31.86 139 ALA A C 1
ATOM 851 O O . ALA A 1 114 ? 110.425 83.232 11.791 1.00 30.62 139 ALA A O 1
ATOM 853 N N . GLU A 1 115 ? 109.427 81.830 13.247 1.00 31.70 140 GLU A N 1
ATOM 854 C CA . GLU A 1 115 ? 110.013 82.456 14.423 1.00 33.02 140 GLU A CA 1
ATOM 855 C C . GLU A 1 115 ? 111.518 82.239 14.417 1.00 31.01 140 GLU A C 1
ATOM 856 O O . GLU A 1 115 ? 112.284 83.151 14.721 1.00 29.56 140 GLU A O 1
ATOM 862 N N . ALA A 1 116 ? 111.938 81.028 14.068 1.00 26.76 141 ALA A N 1
ATOM 863 C CA . ALA A 1 116 ? 113.357 80.713 14.015 1.00 26.29 141 ALA A CA 1
ATOM 864 C C . ALA A 1 116 ? 114.041 81.557 12.935 1.00 26.19 141 ALA A C 1
ATOM 865 O O . ALA A 1 116 ? 115.199 81.954 13.087 1.00 25.96 141 ALA A O 1
ATOM 867 N N . ALA A 1 117 ? 113.319 81.833 11.850 1.00 24.68 142 ALA A N 1
ATOM 868 C CA . ALA A 1 117 ? 113.868 82.634 10.761 1.00 24.86 142 ALA A CA 1
ATOM 869 C C . ALA A 1 117 ? 114.092 84.068 11.233 1.00 24.74 142 ALA A C 1
ATOM 870 O O . ALA A 1 117 ? 115.122 84.674 10.941 1.00 25.66 142 ALA A O 1
ATOM 872 N N . GLU A 1 118 ? 113.124 84.604 11.964 1.00 24.43 143 GLU A N 1
ATOM 873 C CA . GLU A 1 118 ? 113.236 85.956 12.481 1.00 26.43 143 GLU A CA 1
ATOM 874 C C . GLU A 1 118 ? 114.417 86.017 13.448 1.00 26.62 143 GLU A C 1
ATOM 875 O O . GLU A 1 118 ? 115.199 86.965 13.448 1.00 26.94 143 GLU A O 1
ATOM 881 N N . LEU A 1 119 ? 114.547 84.982 14.261 1.00 25.15 144 LEU A N 1
ATOM 882 C CA . LEU A 1 119 ? 115.615 84.916 15.241 1.00 28.15 144 LEU A CA 1
ATOM 883 C C . LEU A 1 119 ? 116.995 84.862 14.588 1.00 28.36 144 LEU A C 1
ATOM 884 O O . LEU A 1 119 ? 117.896 85.606 14.975 1.00 29.36 144 LEU A O 1
ATOM 889 N N . ASP A 1 120 ? 117.169 83.994 13.597 1.00 28.59 145 ASP A N 1
ATOM 890 C CA . ASP A 1 120 ? 118.463 83.898 12.926 1.00 29.44 145 ASP A CA 1
ATOM 891 C C . ASP A 1 120 ? 118.814 85.203 12.218 1.00 27.11 145 ASP A C 1
ATOM 892 O O . ASP A 1 120 ? 119.971 85.614 12.189 1.00 26.87 145 ASP A O 1
ATOM 897 N N . TYR A 1 121 ? 117.807 85.846 11.641 1.00 25.32 146 TYR A N 1
ATOM 898 C CA . TYR A 1 121 ? 118.021 87.084 10.913 1.00 25.83 146 TYR A CA 1
ATOM 899 C C . TYR A 1 121 ? 118.568 88.178 11.830 1.00 24.96 146 TYR A C 1
ATOM 900 O O . TYR A 1 121 ? 119.600 88.778 11.541 1.00 23.19 146 TYR A O 1
ATOM 909 N N . ARG A 1 122 ? 117.879 88.424 12.942 1.00 25.20 147 ARG A N 1
ATOM 910 C CA . ARG A 1 122 ? 118.303 89.456 13.877 1.00 26.24 147 ARG A CA 1
ATOM 911 C C . ARG A 1 122 ? 119.676 89.147 14.462 1.00 26.96 147 ARG A C 1
ATOM 912 O O . ARG A 1 122 ? 120.462 90.052 14.724 1.00 30.11 147 ARG A O 1
ATOM 920 N N . GLN A 1 123 ? 119.971 87.865 14.635 1.00 27.01 148 GLN A N 1
ATOM 921 C CA . GLN A 1 123 ? 121.255 87.444 15.174 1.00 27.92 148 GLN A CA 1
ATOM 922 C C . GLN A 1 123 ? 122.345 87.813 14.172 1.00 28.24 148 GLN A C 1
ATOM 923 O O . GLN A 1 123 ? 123.424 88.277 14.550 1.00 27.49 148 GLN A O 1
ATOM 929 N N . ARG A 1 124 ? 122.059 87.579 12.892 1.00 26.32 149 ARG A N 1
ATOM 930 C CA . ARG A 1 124 ? 122.992 87.904 11.827 1.00 24.59 149 ARG A CA 1
ATOM 931 C C . ARG A 1 124 ? 123.259 89.410 11.855 1.00 24.19 149 ARG A C 1
ATOM 932 O O . ARG A 1 124 ? 124.403 89.848 11.760 1.00 23.45 149 ARG A O 1
ATOM 940 N N . LEU A 1 125 ? 122.192 90.193 11.994 1.00 21.08 150 LEU A N 1
ATOM 941 C CA . LEU A 1 125 ? 122.305 91.644 12.027 1.00 22.93 150 LEU A CA 1
ATOM 942 C C . LEU A 1 125 ? 123.060 92.157 13.248 1.00 24.26 150 LEU A C 1
ATOM 943 O O . LEU A 1 125 ? 123.806 93.126 13.152 1.00 23.25 150 LEU A O 1
ATOM 948 N N . ARG A 1 126 ? 122.877 91.503 14.392 1.00 26.85 151 ARG A N 1
ATOM 949 C CA . ARG A 1 126 ? 123.568 91.918 15.606 1.00 27.97 151 ARG A CA 1
ATOM 950 C C . ARG A 1 126 ? 125.063 91.693 15.437 1.00 27.61 151 ARG A C 1
ATOM 951 O O . ARG A 1 126 ? 125.888 92.500 15.870 1.00 29.53 151 ARG A O 1
ATOM 959 N N . ARG A 1 127 ? 125.403 90.589 14.789 1.00 26.30 152 ARG A N 1
ATOM 960 C CA . ARG A 1 127 ? 126.786 90.230 14.540 1.00 25.56 152 ARG A CA 1
ATOM 961 C C . ARG A 1 127 ? 127.422 91.198 13.542 1.00 25.23 152 ARG A C 1
ATOM 962 O O . ARG A 1 127 ? 128.602 91.552 13.665 1.00 24.46 152 ARG A O 1
ATOM 970 N N . GLN A 1 128 ? 126.637 91.617 12.550 1.00 22.78 153 GLN A N 1
ATOM 971 C CA . GLN A 1 128 ? 127.115 92.544 11.527 1.00 19.80 153 GLN A CA 1
ATOM 972 C C . GLN A 1 128 ? 127.409 93.901 12.177 1.00 19.46 153 GLN A C 1
ATOM 973 O O . GLN A 1 128 ? 128.420 94.527 11.871 1.00 20.46 153 GLN A O 1
ATOM 979 N N . ALA A 1 129 ? 126.539 94.327 13.090 1.00 16.18 154 ALA A N 1
ATOM 980 C CA . ALA A 1 129 ? 126.698 95.601 13.793 1.00 19.69 154 ALA A CA 1
ATOM 981 C C . ALA A 1 129 ? 127.913 95.613 14.714 1.00 21.62 154 ALA A C 1
ATOM 982 O O . ALA A 1 129 ? 128.587 96.631 14.845 1.00 25.40 154 ALA A O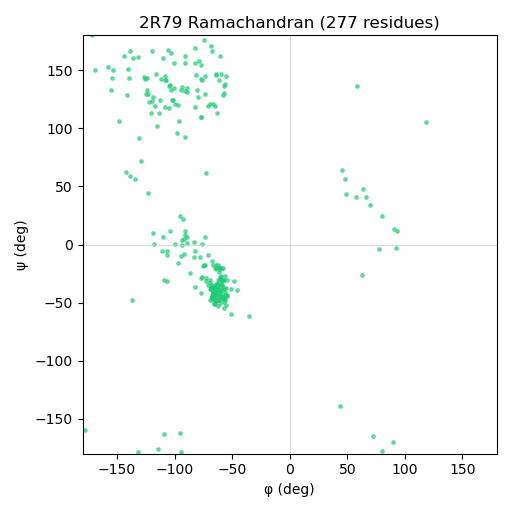 1
ATOM 984 N N . ASP A 1 130 ? 128.183 94.489 15.364 1.00 24.04 155 ASP A N 1
ATOM 985 C CA . ASP A 1 130 ? 129.335 94.391 16.250 1.00 24.42 155 ASP A CA 1
ATOM 986 C C . ASP A 1 130 ? 130.634 94.432 15.453 1.00 23.31 155 ASP A C 1
ATOM 987 O O . ASP A 1 130 ? 131.623 95.022 15.889 1.00 24.53 155 ASP A O 1
ATOM 992 N N . TRP A 1 131 ? 130.633 93.797 14.284 1.00 21.94 156 TRP A N 1
ATOM 993 C CA . TRP A 1 131 ? 131.812 93.773 13.422 1.00 18.93 156 TRP A CA 1
ATOM 994 C C . TRP A 1 131 ? 132.099 95.205 12.966 1.00 19.59 156 TRP A C 1
ATOM 995 O O . TRP A 1 131 ? 133.250 95.649 12.929 1.00 20.62 156 TRP A O 1
ATOM 1006 N N . ILE A 1 132 ? 131.042 95.927 12.620 1.00 18.50 157 ILE A N 1
ATOM 1007 C CA . ILE A 1 132 ? 131.189 97.306 12.182 1.00 21.65 157 ILE A CA 1
ATOM 1008 C C . ILE A 1 132 ? 131.745 98.187 13.304 1.00 21.94 157 ILE A C 1
ATOM 1009 O O . ILE A 1 132 ? 132.637 99.002 13.077 1.00 21.53 157 ILE A O 1
ATOM 1014 N N . ALA A 1 133 ? 131.221 98.018 14.513 1.00 22.95 158 ALA A N 1
ATOM 1015 C CA . ALA A 1 133 ? 131.681 98.801 15.654 1.00 23.81 158 ALA A CA 1
ATOM 1016 C C . ALA A 1 133 ? 133.187 98.645 15.829 1.00 24.03 158 ALA A C 1
ATOM 1017 O O . ALA A 1 133 ? 133.904 99.621 16.053 1.00 24.42 158 ALA A O 1
ATOM 1019 N N . ALA A 1 134 ? 133.665 97.413 15.720 1.00 23.05 159 ALA A N 1
ATOM 1020 C CA . ALA A 1 134 ? 135.084 97.140 15.865 1.00 23.81 159 ALA A CA 1
ATOM 1021 C C . ALA A 1 134 ? 135.882 97.727 14.704 1.00 25.64 159 ALA A C 1
ATOM 1022 O O . ALA A 1 134 ? 136.996 98.212 14.889 1.00 28.70 159 ALA A O 1
ATOM 1024 N N . ALA A 1 135 ? 135.309 97.676 13.506 1.00 26.02 160 ALA A N 1
ATOM 1025 C CA . ALA A 1 135 ? 135.972 98.191 12.315 1.00 25.25 160 ALA A CA 1
ATOM 1026 C C . ALA A 1 135 ? 136.094 99.707 12.329 1.00 26.36 160 ALA A C 1
ATOM 1027 O O . ALA A 1 135 ? 137.035 100.258 11.768 1.00 28.13 160 ALA A O 1
ATOM 1029 N N . GLN A 1 136 ? 135.147 100.384 12.965 1.00 27.74 161 GLN A N 1
ATOM 1030 C CA . GLN A 1 136 ? 135.173 101.835 13.018 1.00 32.70 161 GLN A CA 1
ATOM 1031 C C . GLN A 1 136 ? 136.195 102.389 14.010 1.00 37.54 161 GLN A C 1
ATOM 1032 O O . GLN A 1 136 ? 136.326 103.607 14.169 1.00 38.20 161 GLN A O 1
ATOM 1038 N N . LYS A 1 137 ? 136.919 101.498 14.674 1.00 40.63 162 LYS A N 1
ATOM 1039 C CA . LYS A 1 137 ? 137.930 101.928 15.624 1.00 44.24 162 LYS A CA 1
ATOM 1040 C C . LYS A 1 137 ? 139.167 102.403 14.877 1.00 45.16 162 LYS A C 1
ATOM 1041 O O . LYS A 1 137 ? 139.899 103.260 15.366 1.00 47.35 162 LYS A O 1
ATOM 1047 N N . SER A 1 138 ? 139.395 101.850 13.690 1.00 44.63 163 SER A N 1
ATOM 1048 C CA . SER A 1 138 ? 140.547 102.245 12.890 1.00 44.85 163 SER A CA 1
ATOM 1049 C C . SER A 1 138 ? 140.149 103.031 11.626 1.00 44.42 163 SER A C 1
ATOM 1050 O O . SER A 1 138 ? 141.016 103.525 10.901 1.00 45.68 163 SER A O 1
ATOM 1053 N N . GLN A 1 139 ? 138.847 103.147 11.363 1.00 41.91 164 GLN A N 1
ATOM 1054 C CA . GLN A 1 139 ? 138.364 103.869 10.185 1.00 39.04 164 GLN A CA 1
ATOM 1055 C C . GLN A 1 139 ? 136.942 104.386 10.374 1.00 38.36 164 GLN A C 1
ATOM 1056 O O . GLN A 1 139 ? 136.056 103.653 10.810 1.00 41.27 164 GLN A O 1
ATOM 1062 N N . PRO A 1 140 ? 136.703 105.660 10.040 1.00 36.72 165 PRO A N 1
ATOM 1063 C CA . PRO A 1 140 ? 135.369 106.254 10.181 1.00 34.51 165 PRO A CA 1
ATOM 1064 C C . PRO A 1 140 ? 134.424 105.805 9.064 1.00 31.96 165 PRO A C 1
ATOM 1065 O O . PRO A 1 140 ? 134.867 105.442 7.974 1.00 31.64 165 PRO A O 1
ATOM 1069 N N . ALA A 1 141 ? 133.124 105.834 9.341 1.00 28.58 166 ALA A N 1
ATOM 1070 C CA . ALA A 1 141 ? 132.119 105.427 8.366 1.00 25.30 166 ALA A CA 1
ATOM 1071 C C . ALA A 1 141 ? 132.214 106.261 7.087 1.00 24.04 166 ALA A C 1
ATOM 1072 O O . ALA A 1 141 ? 132.217 107.488 7.133 1.00 29.05 166 ALA A O 1
ATOM 1074 N N . PRO A 1 142 ? 132.282 105.603 5.924 1.00 22.34 167 PRO A N 1
ATOM 1075 C CA . PRO A 1 142 ? 132.379 106.332 4.654 1.00 19.35 167 PRO A CA 1
ATOM 1076 C C . PRO A 1 142 ? 131.044 106.856 4.105 1.00 20.24 167 PRO A C 1
ATOM 1077 O O . PRO A 1 142 ? 129.996 106.221 4.275 1.00 20.15 167 PRO A O 1
ATOM 1081 N N . GLY A 1 143 ? 131.093 108.016 3.449 1.00 17.49 168 GLY A N 1
ATOM 1082 C CA . GLY A 1 143 ? 129.897 108.575 2.837 1.00 15.80 168 GLY A CA 1
ATOM 1083 C C . GLY A 1 143 ? 129.692 107.846 1.518 1.00 15.26 168 GLY A C 1
ATOM 1084 O O . GLY A 1 143 ? 130.605 107.790 0.694 1.00 16.35 168 GLY A O 1
ATOM 1085 N N . VAL A 1 144 ? 128.502 107.295 1.300 1.00 14.50 169 VAL A N 1
ATOM 1086 C CA . VAL A 1 144 ? 128.239 106.527 0.087 1.00 11.82 169 VAL A CA 1
ATOM 1087 C C . VAL A 1 144 ? 126.898 106.845 -0.562 1.00 13.43 169 VAL A C 1
ATOM 1088 O O . VAL A 1 144 ? 126.001 107.397 0.073 1.00 13.26 169 VAL A O 1
ATOM 1092 N N . LEU A 1 145 ? 126.774 106.504 -1.841 1.00 13.75 170 LEU A N 1
ATOM 1093 C CA . LEU A 1 145 ? 125.527 106.694 -2.572 1.00 14.39 170 LEU A CA 1
ATOM 1094 C C . LEU A 1 145 ? 125.128 105.348 -3.175 1.00 13.62 170 LEU A C 1
ATOM 1095 O O . LEU A 1 145 ? 125.987 104.576 -3.595 1.00 13.78 170 LEU A O 1
ATOM 1100 N N . LEU A 1 146 ? 123.829 105.070 -3.193 1.00 13.95 171 LEU A N 1
ATOM 1101 C CA . LEU A 1 146 ? 123.285 103.836 -3.770 1.00 14.87 171 LEU A CA 1
ATOM 1102 C C . LEU A 1 146 ? 122.358 104.303 -4.894 1.00 14.20 171 LEU A C 1
ATOM 1103 O O . LEU A 1 146 ? 121.435 105.080 -4.659 1.00 14.13 171 LEU A O 1
ATOM 1108 N N . VAL A 1 147 ? 122.598 103.840 -6.112 1.00 16.11 172 VAL A N 1
ATOM 1109 C CA . VAL A 1 147 ? 121.759 104.248 -7.230 1.00 19.60 172 VAL A CA 1
ATOM 1110 C C . VAL A 1 147 ? 121.141 103.069 -7.960 1.00 21.27 172 VAL A C 1
ATOM 1111 O O . VAL A 1 147 ? 121.768 102.020 -8.105 1.00 21.81 172 VAL A O 1
ATOM 1115 N N . ILE A 1 148 ? 119.900 103.243 -8.403 1.00 21.20 173 ILE A N 1
ATOM 1116 C CA . ILE A 1 148 ? 119.220 102.207 -9.156 1.00 22.02 173 ILE A CA 1
ATOM 1117 C C . ILE A 1 148 ? 119.289 102.634 -10.612 1.00 22.99 173 ILE A C 1
ATOM 1118 O O . ILE A 1 148 ? 118.875 103.738 -10.962 1.00 24.17 173 ILE A O 1
ATOM 1123 N N . GLY A 1 149 ? 119.820 101.762 -11.460 1.00 23.24 174 GLY A N 1
ATOM 1124 C CA . GLY A 1 149 ? 119.941 102.097 -12.863 1.00 23.69 174 GLY A CA 1
ATOM 1125 C C . GLY A 1 149 ? 119.201 101.176 -13.810 1.00 22.88 174 GLY A C 1
ATOM 1126 O O . GLY A 1 149 ? 118.751 100.098 -13.429 1.00 22.46 174 GLY A O 1
ATOM 1127 N N . ASN A 1 150 ? 119.074 101.632 -15.051 1.00 23.50 175 ASN A N 1
ATOM 1128 C CA . ASN A 1 150 ? 118.411 100.898 -16.123 1.00 26.18 175 ASN A CA 1
ATOM 1129 C C . ASN A 1 150 ? 119.391 100.956 -17.283 1.00 27.00 175 ASN A C 1
ATOM 1130 O O . ASN A 1 150 ? 119.367 101.894 -18.085 1.00 28.85 175 ASN A O 1
ATOM 1135 N N . ALA A 1 151 ? 120.256 99.956 -17.370 1.00 25.61 176 ALA A N 1
ATOM 1136 C CA . ALA A 1 151 ? 121.262 99.936 -18.412 1.00 25.27 176 ALA A CA 1
ATOM 1137 C C . ALA A 1 151 ? 122.069 101.223 -18.248 1.00 26.35 176 ALA A C 1
ATOM 1138 O O . ALA A 1 151 ? 122.409 101.894 -19.224 1.00 25.56 176 ALA A O 1
ATOM 1140 N N . GLY A 1 152 ? 122.340 101.569 -16.990 1.00 26.29 177 GLY A N 1
ATOM 1141 C CA . GLY A 1 152 ? 123.124 102.754 -16.678 1.00 25.81 177 GLY A CA 1
ATOM 1142 C C . GLY A 1 152 ? 122.415 104.088 -16.782 1.00 25.92 177 GLY A C 1
ATOM 1143 O O . GLY A 1 152 ? 122.997 105.121 -16.470 1.00 27.61 177 GLY A O 1
ATOM 1144 N N . GLY A 1 153 ? 121.162 104.088 -17.216 1.00 26.74 178 GLY A N 1
ATOM 1145 C CA . GLY A 1 153 ? 120.451 105.350 -17.334 1.00 27.19 178 GLY A CA 1
ATOM 1146 C C . GLY A 1 153 ? 119.289 105.449 -16.372 1.00 27.78 178 GLY A C 1
ATOM 1147 O O . GLY A 1 153 ? 119.092 104.563 -15.537 1.00 25.93 178 GLY A O 1
ATOM 1148 N N . GLN A 1 154 ? 118.531 106.537 -16.476 1.00 29.48 179 GLN A N 1
ATOM 1149 C CA . GLN A 1 154 ? 117.355 106.750 -15.631 1.00 29.39 179 GLN A CA 1
ATOM 1150 C C . GLN A 1 154 ? 117.664 106.517 -14.156 1.00 27.19 179 GLN A C 1
ATOM 1151 O O . GLN A 1 154 ? 116.887 105.889 -13.437 1.00 25.37 179 GLN A O 1
ATOM 1157 N N . LEU A 1 155 ? 118.800 107.038 -13.713 1.00 26.13 180 LEU A N 1
ATOM 1158 C CA . LEU A 1 155 ? 119.240 106.872 -12.337 1.00 26.06 180 LEU A CA 1
ATOM 1159 C C . LEU A 1 155 ? 118.296 107.346 -11.249 1.00 26.77 180 LEU A C 1
ATOM 1160 O O . LEU A 1 155 ? 117.787 108.465 -11.290 1.00 28.81 180 LEU A O 1
ATOM 1165 N N . LEU A 1 156 ? 118.068 106.477 -10.272 1.00 24.90 181 LEU A N 1
ATOM 1166 C CA . LEU A 1 156 ? 117.247 106.810 -9.119 1.00 24.45 181 LEU A CA 1
ATOM 1167 C C . LEU A 1 156 ? 118.180 106.681 -7.909 1.00 22.73 181 LEU A C 1
ATOM 1168 O O . LEU A 1 156 ? 118.844 105.658 -7.734 1.00 23.66 181 LEU A O 1
ATOM 1173 N N . VAL A 1 157 ? 118.257 107.726 -7.095 1.00 21.07 182 VAL A N 1
ATOM 1174 C CA . VAL A 1 157 ? 119.111 107.696 -5.919 1.00 18.15 182 VAL A CA 1
ATOM 1175 C C . VAL A 1 157 ? 118.305 107.270 -4.708 1.00 18.51 182 VAL A C 1
ATOM 1176 O O . VAL A 1 157 ? 117.212 107.786 -4.473 1.00 19.44 182 VAL A O 1
ATOM 1180 N N . ALA A 1 158 ? 118.846 106.330 -3.938 1.00 18.45 183 ALA A N 1
ATOM 1181 C CA . ALA A 1 158 ? 118.170 105.839 -2.739 1.00 17.27 183 ALA A CA 1
ATOM 1182 C C . ALA A 1 158 ? 118.291 106.826 -1.588 1.00 17.97 183 ALA A C 1
ATOM 1183 O O . ALA A 1 158 ? 119.368 107.024 -1.021 1.00 16.87 183 ALA A O 1
ATOM 1185 N N . GLY A 1 159 ? 117.172 107.444 -1.247 1.00 18.22 184 GLY A N 1
ATOM 1186 C CA . GLY A 1 159 ? 117.168 108.387 -0.155 1.00 18.14 184 GLY A CA 1
ATOM 1187 C C . GLY A 1 159 ? 116.735 107.685 1.110 1.00 19.31 184 GLY A C 1
ATOM 1188 O O . GLY A 1 159 ? 116.747 106.453 1.184 1.00 20.38 184 GLY A O 1
ATOM 1189 N N . ARG A 1 160 ? 116.339 108.476 2.098 1.00 18.36 185 ARG A N 1
ATOM 1190 C CA . ARG A 1 160 ? 115.899 107.965 3.377 1.00 21.52 185 ARG A CA 1
ATOM 1191 C C . ARG A 1 160 ? 114.634 107.121 3.256 1.00 22.00 185 ARG A C 1
ATOM 1192 O O . ARG A 1 160 ? 113.780 107.379 2.414 1.00 21.19 185 ARG A O 1
ATOM 1200 N N . ASN A 1 161 ? 114.527 106.109 4.111 1.00 22.57 186 ASN A N 1
ATOM 1201 C CA . ASN A 1 161 ? 113.372 105.219 4.127 1.00 22.40 186 ASN A CA 1
ATOM 1202 C C . ASN A 1 161 ? 113.188 104.342 2.885 1.00 22.19 186 ASN A C 1
ATOM 1203 O O . ASN A 1 161 ? 112.072 104.148 2.398 1.00 22.52 186 ASN A O 1
ATOM 1208 N N . THR A 1 162 ? 114.294 103.808 2.380 1.00 20.59 187 THR A N 1
ATOM 1209 C CA . THR A 1 162 ? 114.268 102.924 1.220 1.00 18.26 187 THR A CA 1
ATOM 1210 C C . THR A 1 162 ? 115.109 101.716 1.582 1.00 17.58 187 THR A C 1
ATOM 1211 O O . THR A 1 162 ? 115.909 101.779 2.512 1.00 18.85 187 THR A O 1
ATOM 1215 N N . GLY A 1 163 ? 114.929 100.620 0.852 1.00 18.55 188 GLY A N 1
ATOM 1216 C CA . GLY A 1 163 ? 115.717 99.433 1.113 1.00 15.31 188 GLY A CA 1
ATOM 1217 C C . GLY A 1 163 ? 117.186 99.736 0.874 1.00 17.01 188 GLY A C 1
ATOM 1218 O O . GLY A 1 163 ? 118.057 99.209 1.563 1.00 17.94 188 GLY A O 1
ATOM 1219 N N . GLY A 1 164 ? 117.465 100.593 -0.106 1.00 16.73 189 GLY A N 1
ATOM 1220 C CA . GLY A 1 164 ? 118.842 100.955 -0.397 1.00 15.10 189 GLY A CA 1
ATOM 1221 C C . GLY A 1 164 ? 119.499 101.655 0.781 1.00 15.00 189 GLY A C 1
ATOM 1222 O O . GLY A 1 164 ? 120.653 101.381 1.113 1.00 16.37 189 GLY A O 1
ATOM 1223 N N . ASP A 1 165 ? 118.763 102.563 1.417 1.00 16.17 190 ASP A N 1
ATOM 1224 C CA . ASP A 1 165 ? 119.271 103.300 2.576 1.00 17.94 190 ASP A CA 1
ATOM 1225 C C . ASP A 1 165 ? 119.510 102.348 3.745 1.00 16.48 190 ASP A C 1
ATOM 1226 O O . ASP A 1 165 ? 120.514 102.444 4.443 1.00 15.67 190 ASP A O 1
ATOM 1231 N N . TRP A 1 166 ? 118.568 101.432 3.949 1.00 17.35 191 TRP A N 1
ATOM 1232 C CA . TRP A 1 166 ? 118.663 100.447 5.019 1.00 16.30 191 TRP A CA 1
ATOM 1233 C C . TRP A 1 166 ? 119.936 99.625 4.816 1.00 16.60 191 TRP A C 1
ATOM 1234 O O . TRP A 1 166 ? 120.696 99.381 5.757 1.00 16.12 191 TRP A O 1
ATOM 1245 N N . VAL A 1 167 ? 120.167 99.201 3.579 1.00 14.56 192 VAL A N 1
ATOM 1246 C CA . VAL A 1 167 ? 121.347 98.413 3.262 1.00 15.27 192 VAL A CA 1
ATOM 1247 C C . VAL A 1 167 ? 122.649 99.187 3.473 1.00 16.67 192 VAL A C 1
ATOM 1248 O O . VAL A 1 167 ? 123.634 98.630 3.963 1.00 17.16 192 VAL A O 1
ATOM 1252 N N . LEU A 1 168 ? 122.665 100.466 3.114 1.00 16.73 193 LEU A N 1
ATOM 1253 C CA . LEU A 1 168 ? 123.878 101.252 3.297 1.00 15.88 193 LEU A CA 1
ATOM 1254 C C . LEU A 1 168 ? 124.164 101.431 4.783 1.00 16.02 193 LEU A C 1
ATOM 1255 O O . LEU A 1 168 ? 125.303 101.285 5.228 1.00 16.41 193 LEU A O 1
ATOM 1260 N N . ASN A 1 169 ? 123.129 101.742 5.554 1.00 17.42 194 ASN A N 1
ATOM 1261 C CA . ASN A 1 169 ? 123.306 101.933 6.987 1.00 19.90 194 ASN A CA 1
ATOM 1262 C C . ASN A 1 169 ? 123.740 100.656 7.684 1.00 18.61 194 ASN A C 1
ATOM 1263 O O . ASN A 1 169 ? 124.694 100.658 8.455 1.00 18.66 194 ASN A O 1
ATOM 1268 N N . ARG A 1 170 ? 123.049 99.559 7.399 1.00 18.05 195 ARG A N 1
ATOM 1269 C CA . ARG A 1 170 ? 123.380 98.291 8.021 1.00 16.77 195 ARG A CA 1
ATOM 1270 C C . ARG A 1 170 ? 124.759 97.787 7.642 1.00 16.98 195 ARG A C 1
ATOM 1271 O O . ARG A 1 170 ? 125.330 96.972 8.358 1.00 19.25 195 ARG A O 1
ATOM 1279 N N . ALA A 1 171 ? 125.302 98.267 6.527 1.00 16.13 196 ALA A N 1
ATOM 1280 C CA . ALA A 1 171 ? 126.635 97.842 6.103 1.00 15.58 196 ALA A CA 1
ATOM 1281 C C . ALA A 1 171 ? 127.730 98.766 6.635 1.00 15.38 196 ALA A C 1
ATOM 1282 O O . ALA A 1 171 ? 128.898 98.610 6.297 1.00 16.05 196 ALA A O 1
ATOM 1284 N N . GLY A 1 172 ? 127.350 99.738 7.459 1.00 17.03 197 GLY A N 1
ATOM 1285 C CA . GLY A 1 172 ? 128.334 100.643 8.033 1.00 17.32 197 GLY A CA 1
ATOM 1286 C C . GLY A 1 172 ? 128.661 101.922 7.275 1.00 18.29 197 GLY A C 1
ATOM 1287 O O . GLY A 1 172 ? 129.635 102.591 7.597 1.00 20.14 197 GLY A O 1
ATOM 1288 N N . ALA A 1 173 ? 127.858 102.281 6.282 1.00 17.82 198 ALA A N 1
ATOM 1289 C CA . ALA A 1 173 ? 128.120 103.495 5.512 1.00 17.83 198 ALA A CA 1
ATOM 1290 C C . ALA A 1 173 ? 127.146 104.601 5.881 1.00 17.93 198 ALA A C 1
ATOM 1291 O O . ALA A 1 173 ? 126.150 104.354 6.562 1.00 15.91 198 ALA A O 1
ATOM 1293 N N . ARG A 1 174 ? 127.454 105.820 5.442 1.00 19.66 199 ARG A N 1
ATOM 1294 C CA . ARG A 1 174 ? 126.593 106.989 5.672 1.00 20.46 199 ARG A CA 1
ATOM 1295 C C . ARG A 1 174 ? 125.966 107.350 4.333 1.00 19.61 199 ARG A C 1
ATOM 1296 O O . ARG A 1 174 ? 126.681 107.675 3.381 1.00 20.25 199 ARG A O 1
ATOM 1304 N N . ASN A 1 175 ? 124.643 107.285 4.245 1.00 18.50 200 ASN A N 1
ATOM 1305 C CA . ASN A 1 175 ? 123.972 107.625 2.998 1.00 17.11 200 ASN A CA 1
ATOM 1306 C C . ASN A 1 175 ? 124.089 109.140 2.826 1.00 18.92 200 ASN A C 1
ATOM 1307 O O . ASN A 1 175 ? 123.622 109.903 3.666 1.00 16.88 200 ASN A O 1
ATOM 1312 N N . LEU A 1 176 ? 124.731 109.559 1.741 1.00 19.20 201 LEU A N 1
ATOM 1313 C CA . LEU A 1 176 ? 124.939 110.970 1.450 1.00 20.74 201 LEU A CA 1
ATOM 1314 C C . LEU A 1 176 ? 123.690 111.696 0.968 1.00 22.67 201 LEU A C 1
ATOM 1315 O O . LEU A 1 176 ? 123.638 112.921 0.991 1.00 23.41 201 LEU A O 1
ATOM 1320 N N . ALA A 1 177 ? 122.692 110.939 0.525 1.00 24.26 202 ALA A N 1
ATOM 1321 C CA . ALA A 1 177 ? 121.445 111.513 0.028 1.00 24.59 202 ALA A CA 1
ATOM 1322 C C . ALA A 1 177 ? 120.556 111.880 1.205 1.00 23.72 202 ALA A C 1
ATOM 1323 O O . ALA A 1 177 ? 120.387 111.082 2.114 1.00 27.17 202 ALA A O 1
ATOM 1325 N N . THR A 1 178 ? 119.988 113.083 1.189 1.00 22.59 203 THR A N 1
ATOM 1326 C CA . THR A 1 178 ? 119.134 113.510 2.287 1.00 21.86 203 THR A CA 1
ATOM 1327 C C . THR A 1 178 ? 117.659 113.534 1.933 1.00 20.91 203 THR A C 1
ATOM 1328 O O . THR A 1 178 ? 116.825 113.773 2.796 1.00 22.22 203 THR A O 1
ATOM 1332 N N . HIS A 1 179 ? 117.327 113.290 0.671 1.00 20.56 204 HIS A N 1
ATOM 1333 C CA . HIS A 1 179 ? 115.925 113.274 0.274 1.00 21.37 204 HIS A CA 1
ATOM 1334 C C . HIS A 1 179 ? 115.236 111.996 0.761 1.00 22.53 204 HIS A C 1
ATOM 1335 O O . HIS A 1 179 ? 115.875 111.093 1.303 1.00 22.05 204 HIS A O 1
ATOM 1342 N N . GLU A 1 180 ? 113.931 111.931 0.527 1.00 23.60 205 GLU A N 1
ATOM 1343 C CA . GLU A 1 180 ? 113.091 110.805 0.915 1.00 24.81 205 GLU A CA 1
ATOM 1344 C C . GLU A 1 180 ? 112.761 109.963 -0.316 1.00 23.27 205 GLU A C 1
ATOM 1345 O O . GLU A 1 180 ? 112.453 110.508 -1.374 1.00 21.73 205 GLU A O 1
ATOM 1351 N N . GLY A 1 181 ? 112.830 108.640 -0.169 1.00 23.14 206 GLY A N 1
ATOM 1352 C CA . GLY A 1 181 ? 112.510 107.729 -1.261 1.00 20.70 206 GLY A CA 1
ATOM 1353 C C . GLY A 1 181 ? 113.534 107.657 -2.382 1.00 21.70 206 GLY A C 1
ATOM 1354 O O . GLY A 1 181 ? 114.677 108.084 -2.226 1.00 20.05 206 GLY A O 1
ATOM 1355 N N . TYR A 1 182 ? 113.124 107.090 -3.510 1.00 20.10 207 TYR A N 1
ATOM 1356 C CA . TYR A 1 182 ? 113.995 106.984 -4.672 1.00 24.15 207 TYR A CA 1
ATOM 1357 C C . TYR A 1 182 ? 113.669 108.145 -5.589 1.00 25.22 207 TYR A C 1
ATOM 1358 O O . TYR A 1 182 ? 112.533 108.280 -6.042 1.00 27.41 207 TYR A O 1
ATOM 1367 N N . LYS A 1 183 ? 114.656 108.986 -5.865 1.00 25.71 208 LYS A N 1
ATOM 1368 C CA . LYS A 1 183 ? 114.416 110.126 -6.728 1.00 27.34 208 LYS A CA 1
ATOM 1369 C C . LYS A 1 183 ? 115.565 110.398 -7.680 1.00 27.74 208 LYS A C 1
ATOM 1370 O O . LYS A 1 183 ? 116.716 110.080 -7.388 1.00 25.27 208 LYS A O 1
ATOM 1376 N N . PRO A 1 184 ? 115.259 110.969 -8.856 1.00 28.20 209 PRO A N 1
ATOM 1377 C CA . PRO A 1 184 ? 116.310 111.274 -9.826 1.00 30.06 209 PRO A CA 1
ATOM 1378 C C . PRO A 1 184 ? 117.043 112.528 -9.369 1.00 33.02 209 PRO A C 1
ATOM 1379 O O . PRO A 1 184 ? 116.435 113.442 -8.820 1.00 34.91 209 PRO A O 1
ATOM 1383 N N . ILE A 1 185 ? 118.350 112.559 -9.570 1.00 35.59 210 ILE A N 1
ATOM 1384 C CA . ILE A 1 185 ? 119.140 113.716 -9.190 1.00 38.11 210 ILE A CA 1
ATOM 1385 C C . ILE A 1 185 ? 120.162 113.965 -10.288 1.00 39.29 210 ILE A C 1
ATOM 1386 O O . ILE A 1 185 ? 120.675 113.024 -10.888 1.00 41.02 210 ILE A O 1
ATOM 1391 N N . SER A 1 186 ? 120.442 115.233 -10.559 1.00 40.44 211 SER A N 1
ATOM 1392 C CA . SER A 1 186 ? 121.410 115.597 -11.586 1.00 41.92 211 SER A CA 1
ATOM 1393 C C . SER A 1 186 ? 122.784 115.047 -11.218 1.00 42.40 211 SER A C 1
ATOM 1394 O O . SER A 1 186 ? 123.167 115.051 -10.047 1.00 41.52 211 SER A O 1
ATOM 1397 N N . VAL A 1 187 ? 123.521 114.574 -12.220 1.00 43.64 212 VAL A N 1
ATOM 1398 C CA . VAL A 1 187 ? 124.854 114.025 -11.993 1.00 44.90 212 VAL A CA 1
ATOM 1399 C C . VAL A 1 187 ? 125.751 115.090 -11.371 1.00 45.59 212 VAL A C 1
ATOM 1400 O O . VAL A 1 187 ? 126.669 114.777 -10.612 1.00 46.70 212 VAL A O 1
ATOM 1404 N N . GLU A 1 188 ? 125.466 116.351 -11.688 1.00 46.79 213 GLU A N 1
ATOM 1405 C CA . GLU A 1 188 ? 126.235 117.477 -11.169 1.00 45.83 213 GLU A CA 1
ATOM 1406 C C . GLU A 1 188 ? 126.226 117.467 -9.642 1.00 43.49 213 GLU A C 1
ATOM 1407 O O . GLU A 1 188 ? 127.265 117.626 -9.001 1.00 43.73 213 GLU A O 1
ATOM 1413 N N . ALA A 1 189 ? 125.045 117.281 -9.063 1.00 40.98 214 ALA A N 1
ATOM 1414 C CA . ALA A 1 189 ? 124.909 117.241 -7.614 1.00 38.22 214 ALA A CA 1
ATOM 1415 C C . ALA A 1 189 ? 125.596 115.988 -7.084 1.00 37.16 214 ALA A C 1
ATOM 1416 O O . ALA A 1 189 ? 126.368 116.043 -6.126 1.00 37.13 214 ALA A O 1
ATOM 1418 N N . LEU A 1 190 ? 125.316 114.858 -7.724 1.00 36.21 215 LEU A N 1
ATOM 1419 C CA . LEU A 1 190 ? 125.906 113.583 -7.334 1.00 35.60 215 LEU A CA 1
ATOM 1420 C C . LEU A 1 190 ? 127.428 113.637 -7.296 1.00 35.45 215 LEU A C 1
ATOM 1421 O O . LEU A 1 190 ? 128.048 113.135 -6.357 1.00 36.91 215 LEU A O 1
ATOM 1426 N N . ALA A 1 191 ? 128.034 114.242 -8.311 1.00 33.45 216 ALA A N 1
ATOM 1427 C CA . ALA A 1 191 ? 129.486 114.344 -8.354 1.00 33.18 216 ALA A CA 1
ATOM 1428 C C . ALA A 1 191 ? 129.986 115.257 -7.241 1.00 32.56 216 ALA A C 1
ATOM 1429 O O . ALA A 1 191 ? 131.046 115.024 -6.658 1.00 34.07 216 ALA A O 1
ATOM 1431 N N . ALA A 1 192 ? 129.218 116.300 -6.951 1.00 29.77 217 ALA A N 1
ATOM 1432 C CA . ALA A 1 192 ? 129.586 117.244 -5.906 1.00 26.16 217 ALA A CA 1
ATOM 1433 C C . ALA A 1 192 ? 129.641 116.540 -4.563 1.00 24.48 217 ALA A C 1
ATOM 1434 O O . ALA A 1 192 ? 130.483 116.857 -3.722 1.00 24.22 217 ALA A O 1
ATOM 1436 N N . LEU A 1 193 ? 128.733 115.587 -4.362 1.00 23.19 218 LEU A N 1
ATOM 1437 C CA . LEU A 1 193 ? 128.688 114.832 -3.114 1.00 23.60 218 LEU A CA 1
ATOM 1438 C C . LEU A 1 193 ? 129.979 114.054 -2.899 1.00 22.37 218 LEU A C 1
ATOM 1439 O O . LEU A 1 193 ? 130.331 113.727 -1.768 1.00 23.27 218 LEU A O 1
ATOM 1444 N N . ASP A 1 194 ? 130.677 113.768 -3.994 1.00 23.53 219 ASP A N 1
ATOM 1445 C CA . ASP A 1 194 ? 131.960 113.070 -3.967 1.00 25.52 219 ASP A CA 1
ATOM 1446 C C . ASP A 1 194 ? 131.998 111.848 -3.049 1.00 23.69 219 ASP A C 1
ATOM 1447 O O . ASP A 1 194 ? 132.755 111.813 -2.082 1.00 24.03 219 ASP A O 1
ATOM 1452 N N . PRO A 1 195 ? 131.199 110.820 -3.358 1.00 21.29 220 PRO A N 1
ATOM 1453 C CA . PRO A 1 195 ? 131.136 109.592 -2.561 1.00 21.74 220 PRO A CA 1
ATOM 1454 C C . PRO A 1 195 ? 132.451 108.826 -2.558 1.00 19.76 220 PRO A C 1
ATOM 1455 O O . PRO A 1 195 ? 133.169 108.812 -3.555 1.00 20.53 220 PRO A O 1
ATOM 1459 N N . VAL A 1 196 ? 132.752 108.183 -1.437 1.00 19.97 221 VAL A N 1
ATOM 1460 C CA . VAL A 1 196 ? 133.953 107.368 -1.322 1.00 20.41 221 VAL A CA 1
ATOM 1461 C C . VAL A 1 196 ? 133.711 106.106 -2.151 1.00 19.36 221 VAL A C 1
ATOM 1462 O O . VAL A 1 196 ? 134.642 105.501 -2.677 1.00 19.98 221 VAL A O 1
ATOM 1466 N N . ALA A 1 197 ? 132.445 105.724 -2.261 1.00 16.78 222 ALA A N 1
ATOM 1467 C CA . ALA A 1 197 ? 132.051 104.546 -3.018 1.00 17.47 222 ALA A CA 1
ATOM 1468 C C . ALA A 1 197 ? 130.629 104.731 -3.507 1.00 17.28 222 ALA A C 1
ATOM 1469 O O . ALA A 1 197 ? 129.829 105.418 -2.873 1.00 20.00 222 ALA A O 1
ATOM 1471 N N . VAL A 1 198 ? 130.321 104.126 -4.643 1.00 15.80 223 VAL A N 1
ATOM 1472 C CA . VAL A 1 198 ? 128.988 104.215 -5.202 1.00 17.57 223 VAL A CA 1
ATOM 1473 C C . VAL A 1 198 ? 128.476 102.803 -5.425 1.00 16.49 223 VAL A C 1
ATOM 1474 O O . VAL A 1 198 ? 129.171 101.978 -6.011 1.00 19.11 223 VAL A O 1
ATOM 1478 N N . VAL A 1 199 ? 127.275 102.518 -4.940 1.00 17.01 224 VAL A N 1
ATOM 1479 C CA . VAL A 1 199 ? 126.683 101.198 -5.119 1.00 15.88 224 VAL A CA 1
ATOM 1480 C C . VAL A 1 199 ? 125.656 101.285 -6.247 1.00 16.35 224 VAL A C 1
ATOM 1481 O O . VAL A 1 199 ? 124.745 102.104 -6.205 1.00 14.47 224 VAL A O 1
ATOM 1485 N N . ILE A 1 200 ? 125.821 100.443 -7.261 1.00 17.50 225 ILE A N 1
ATOM 1486 C CA . ILE A 1 200 ? 124.939 100.442 -8.422 1.00 18.01 225 ILE A CA 1
ATOM 1487 C C . ILE A 1 200 ? 124.101 99.177 -8.512 1.00 18.46 225 ILE A C 1
ATOM 1488 O O . ILE A 1 200 ? 124.632 98.068 -8.515 1.00 19.37 225 ILE A O 1
ATOM 1493 N N . ALA A 1 201 ? 122.790 99.353 -8.582 1.00 17.13 226 ALA A N 1
ATOM 1494 C CA . ALA A 1 201 ? 121.878 98.236 -8.718 1.00 18.25 226 ALA A CA 1
ATOM 1495 C C . ALA A 1 201 ? 121.255 98.475 -10.082 1.00 21.60 226 ALA A C 1
ATOM 1496 O O . ALA A 1 201 ? 120.393 99.338 -10.241 1.00 24.06 226 ALA A O 1
ATOM 1498 N N . ASP A 1 202 ? 121.719 97.734 -11.077 1.00 22.71 227 ASP A N 1
ATOM 1499 C CA . ASP A 1 202 ? 121.205 97.896 -12.420 1.00 25.57 227 ASP A CA 1
ATOM 1500 C C . ASP A 1 202 ? 120.239 96.773 -12.782 1.00 26.09 227 ASP A C 1
ATOM 1501 O O . ASP A 1 202 ? 120.516 95.602 -12.552 1.00 25.72 227 ASP A O 1
ATOM 1506 N N . ARG A 1 203 ? 119.100 97.146 -13.348 1.00 27.78 228 ARG A N 1
ATOM 1507 C CA . ARG A 1 203 ? 118.078 96.188 -13.748 1.00 31.22 228 ARG A CA 1
ATOM 1508 C C . ARG A 1 203 ? 118.489 95.322 -14.941 1.00 31.65 228 ARG A C 1
ATOM 1509 O O . ARG A 1 203 ? 118.102 94.161 -15.022 1.00 32.38 228 ARG A O 1
ATOM 1517 N N . SER A 1 204 ? 119.278 95.884 -15.852 1.00 31.64 229 SER A N 1
ATOM 1518 C CA . SER A 1 204 ? 119.690 95.169 -17.058 1.00 34.42 229 SER A CA 1
ATOM 1519 C C . SER A 1 204 ? 121.153 94.738 -17.164 1.00 34.08 229 SER A C 1
ATOM 1520 O O . SER A 1 204 ? 121.453 93.737 -17.807 1.00 34.86 229 SER A O 1
ATOM 1523 N N . LEU A 1 205 ? 122.058 95.494 -16.552 1.00 32.97 230 LEU A N 1
ATOM 1524 C CA . LEU A 1 205 ? 123.482 95.201 -16.642 1.00 30.04 230 LEU A CA 1
ATOM 1525 C C . LEU A 1 205 ? 124.127 94.701 -15.354 1.00 30.63 230 LEU A C 1
ATOM 1526 O O . LEU A 1 205 ? 123.609 94.907 -14.258 1.00 30.33 230 LEU A O 1
ATOM 1531 N N . GLU A 1 206 ? 125.283 94.063 -15.506 1.00 31.34 231 GLU A N 1
ATOM 1532 C CA . GLU A 1 206 ? 126.031 93.524 -14.379 1.00 32.10 231 GLU A CA 1
ATOM 1533 C C . GLU A 1 206 ? 127.535 93.790 -14.557 1.00 29.53 231 GLU A C 1
ATOM 1534 O O . GLU A 1 206 ? 127.977 94.174 -15.636 1.00 30.19 231 GLU A O 1
ATOM 1540 N N . GLY A 1 207 ? 128.308 93.609 -13.490 1.00 28.22 232 GLY A N 1
ATOM 1541 C CA . GLY A 1 207 ? 129.749 93.812 -13.548 1.00 24.38 232 GLY A CA 1
ATOM 1542 C C . GLY A 1 207 ? 130.262 95.036 -14.291 1.00 23.84 232 GLY A C 1
ATOM 1543 O O . GLY A 1 207 ? 129.707 96.132 -14.181 1.00 23.53 232 GLY A O 1
ATOM 1544 N N . ASP A 1 208 ? 131.332 94.843 -15.054 1.00 22.42 233 ASP A N 1
ATOM 1545 C CA . ASP A 1 208 ? 131.952 95.921 -15.812 1.00 24.09 233 ASP A CA 1
ATOM 1546 C C . ASP A 1 208 ? 131.030 96.573 -16.835 1.00 23.28 233 ASP A C 1
ATOM 1547 O O . ASP A 1 208 ? 131.188 97.751 -17.163 1.00 22.16 233 ASP A O 1
ATOM 1552 N N . ALA A 1 209 ? 130.071 95.810 -17.340 1.00 21.29 234 ALA A N 1
ATOM 1553 C CA . ALA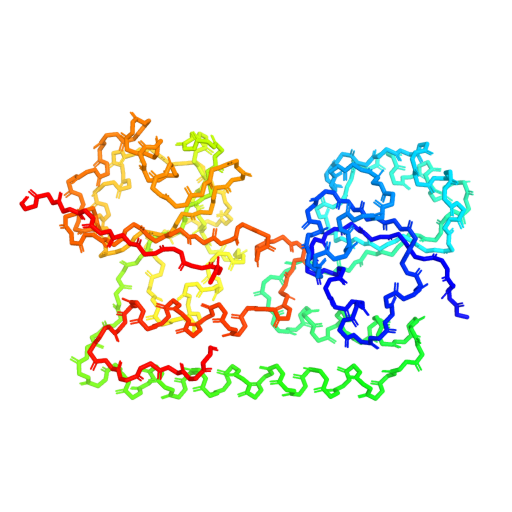 A 1 209 ? 129.128 96.341 -18.310 1.00 21.08 234 ALA A CA 1
ATOM 1554 C C . ALA A 1 209 ? 128.304 97.412 -17.603 1.00 21.59 234 ALA A C 1
ATOM 1555 O O . ALA A 1 209 ? 128.052 98.492 -18.145 1.00 22.14 234 ALA A O 1
ATOM 1557 N N . ALA A 1 210 ? 127.903 97.111 -16.374 1.00 20.33 235 ALA A N 1
ATOM 1558 C CA . ALA A 1 210 ? 127.128 98.054 -15.594 1.00 20.28 235 ALA A CA 1
ATOM 1559 C C . ALA A 1 210 ? 127.966 99.300 -15.329 1.00 20.63 235 ALA A C 1
ATOM 1560 O O . ALA A 1 210 ? 127.463 100.414 -15.424 1.00 21.08 235 ALA A O 1
ATOM 1562 N N . ARG A 1 211 ? 129.245 99.113 -15.006 1.00 21.52 236 ARG A N 1
ATOM 1563 C CA . ARG A 1 211 ? 130.131 100.243 -14.730 1.00 22.16 236 ARG A CA 1
ATOM 1564 C C . ARG A 1 211 ? 130.313 101.120 -15.953 1.00 24.14 236 ARG A C 1
ATOM 1565 O O . ARG A 1 211 ? 130.218 102.352 -15.869 1.00 23.58 236 ARG A O 1
ATOM 1573 N N . ALA A 1 212 ? 130.590 100.475 -17.084 1.00 23.55 237 ALA A N 1
ATOM 1574 C CA . ALA A 1 212 ? 130.813 101.189 -18.328 1.00 24.91 237 ALA A CA 1
ATOM 1575 C C . ALA A 1 212 ? 129.583 101.991 -18.725 1.00 26.34 237 ALA A C 1
ATOM 1576 O O . ALA A 1 212 ? 129.697 103.154 -19.099 1.00 28.25 237 ALA A O 1
ATOM 1578 N N . ALA A 1 213 ? 128.408 101.373 -18.643 1.00 25.54 238 ALA A N 1
ATOM 1579 C CA . ALA A 1 213 ? 127.180 102.067 -18.998 1.00 26.22 238 ALA A CA 1
ATOM 1580 C C . ALA A 1 213 ? 126.963 103.259 -18.074 1.00 26.85 238 ALA A C 1
ATOM 1581 O O . ALA A 1 213 ? 126.574 104.341 -18.511 1.00 28.13 238 ALA A O 1
ATOM 1583 N N . LEU A 1 214 ? 127.227 103.060 -16.792 1.00 26.67 239 LEU A N 1
ATOM 1584 C CA . LEU A 1 214 ? 127.053 104.122 -15.817 1.00 26.54 239 LEU A CA 1
ATOM 1585 C C . LEU A 1 214 ? 127.896 105.341 -16.178 1.00 26.93 239 LEU A C 1
ATOM 1586 O O . LEU A 1 214 ? 127.420 106.475 -16.136 1.00 26.71 239 LEU A O 1
ATOM 1591 N N . LEU A 1 215 ? 129.153 105.098 -16.534 1.00 26.90 240 LEU A N 1
ATOM 1592 C CA . LEU A 1 215 ? 130.065 106.179 -16.875 1.00 26.57 240 LEU A CA 1
ATOM 1593 C C . LEU A 1 215 ? 129.718 106.833 -18.204 1.00 28.52 240 LEU A C 1
ATOM 1594 O O . LEU A 1 215 ? 129.882 108.048 -18.365 1.00 28.42 240 LEU A O 1
ATOM 1599 N N . LYS A 1 216 ? 129.231 106.036 -19.153 1.00 27.53 241 LYS A N 1
ATOM 1600 C CA . LYS A 1 216 ? 128.849 106.569 -20.448 1.00 27.79 241 LYS A CA 1
ATOM 1601 C C . LYS A 1 216 ? 127.753 107.600 -20.295 1.00 28.63 241 LYS A C 1
ATOM 1602 O O . LYS A 1 216 ? 127.850 108.710 -20.817 1.00 29.49 241 LYS A O 1
ATOM 1608 N N . GLN A 1 217 ? 126.710 107.227 -19.564 1.00 28.98 242 GLN A N 1
ATOM 1609 C CA . GLN A 1 217 ? 125.569 108.104 -19.367 1.00 30.81 242 GLN A CA 1
ATOM 1610 C C . GLN A 1 217 ? 125.702 109.133 -18.255 1.00 30.74 242 GLN A C 1
ATOM 1611 O O . GLN A 1 217 ? 124.885 110.039 -18.161 1.00 31.88 242 GLN A O 1
ATOM 1617 N N . ASN A 1 218 ? 126.733 109.008 -17.425 1.00 32.02 243 ASN A N 1
ATOM 1618 C CA . ASN A 1 218 ? 126.940 109.946 -16.318 1.00 32.52 243 ASN A CA 1
ATOM 1619 C C . ASN A 1 218 ? 128.435 110.220 -16.151 1.00 32.58 243 ASN A C 1
ATOM 1620 O O . ASN A 1 218 ? 129.013 109.937 -15.102 1.00 32.79 243 ASN A O 1
ATOM 1625 N N . PRO A 1 219 ? 129.074 110.795 -17.185 1.00 33.02 244 PRO A N 1
ATOM 1626 C CA . PRO A 1 219 ? 130.508 111.120 -17.206 1.00 31.68 244 PRO A CA 1
ATOM 1627 C C . PRO A 1 219 ? 130.992 111.850 -15.962 1.00 31.87 244 PRO A C 1
ATOM 1628 O O . PRO A 1 219 ? 132.140 111.694 -15.545 1.00 33.66 244 PRO A O 1
ATOM 1632 N N . GLY A 1 220 ? 130.113 112.648 -15.370 1.00 31.04 245 GLY A N 1
ATOM 1633 C CA . GLY A 1 220 ? 130.478 113.389 -14.181 1.00 29.97 245 GLY A CA 1
ATOM 1634 C C . GLY A 1 220 ? 130.900 112.538 -12.998 1.00 29.99 245 GLY A C 1
ATOM 1635 O O . GLY A 1 220 ? 131.564 113.038 -12.102 1.00 30.28 245 GLY A O 1
ATOM 1636 N N . LEU A 1 221 ? 130.527 111.263 -12.977 1.00 30.36 246 LEU A N 1
ATOM 1637 C CA . LEU A 1 221 ? 130.895 110.393 -11.861 1.00 30.90 246 LEU A CA 1
ATOM 1638 C C . LEU A 1 221 ? 132.356 109.962 -11.898 1.00 31.18 246 LEU A C 1
ATOM 1639 O O . LEU A 1 221 ? 132.908 109.530 -10.883 1.00 30.74 246 LEU A O 1
ATOM 1644 N N . ALA A 1 222 ? 132.983 110.086 -13.065 1.00 31.24 247 ALA A N 1
ATOM 1645 C CA . ALA A 1 222 ? 134.384 109.704 -13.222 1.00 31.93 247 ALA A CA 1
ATOM 1646 C C . ALA A 1 222 ? 135.342 110.475 -12.311 1.00 33.33 247 ALA A C 1
ATOM 1647 O O . ALA A 1 222 ? 136.418 109.981 -11.980 1.00 34.03 247 ALA A O 1
ATOM 1649 N N . PRO A 1 223 ? 134.981 111.708 -11.919 1.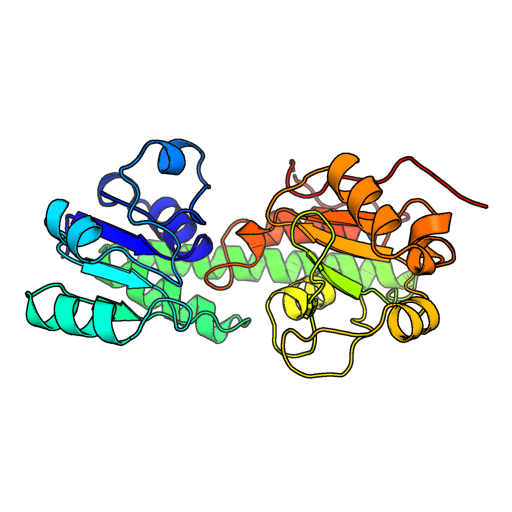00 34.40 248 PRO A N 1
ATOM 1650 C CA . PRO A 1 223 ? 135.878 112.467 -11.044 1.00 35.44 248 PRO A CA 1
ATOM 1651 C C . PRO A 1 223 ? 135.622 112.278 -9.554 1.00 34.88 248 PRO A C 1
ATOM 1652 O O . PRO A 1 223 ? 136.216 112.977 -8.727 1.00 36.01 248 PRO A O 1
ATOM 1656 N N . THR A 1 224 ? 134.746 111.340 -9.208 1.00 32.00 249 THR A N 1
ATOM 1657 C CA . THR A 1 224 ? 134.458 111.079 -7.801 1.00 29.57 249 THR A CA 1
ATOM 1658 C C . THR A 1 224 ? 135.535 110.168 -7.228 1.00 28.24 249 THR A C 1
ATOM 1659 O O . THR A 1 224 ? 136.195 109.441 -7.960 1.00 28.40 249 THR A O 1
ATOM 1663 N N . ARG A 1 225 ? 135.725 110.213 -5.918 1.00 28.32 250 ARG A N 1
ATOM 1664 C CA . ARG A 1 225 ? 136.713 109.351 -5.291 1.00 29.15 250 ARG A CA 1
ATOM 1665 C C . ARG A 1 225 ? 136.338 107.890 -5.577 1.00 28.73 250 ARG A C 1
ATOM 1666 O O . ARG A 1 225 ? 137.208 107.037 -5.753 1.00 26.02 250 ARG A O 1
ATOM 1674 N N . ALA A 1 226 ? 135.035 107.621 -5.634 1.00 27.00 251 ALA A N 1
ATOM 1675 C CA . ALA A 1 226 ? 134.526 106.281 -5.905 1.00 27.04 251 ALA A CA 1
ATOM 1676 C C . ALA A 1 226 ? 135.102 105.733 -7.214 1.00 28.55 251 ALA A C 1
ATOM 1677 O O . ALA A 1 226 ? 135.642 104.629 -7.242 1.00 29.36 251 ALA A O 1
ATOM 1679 N N . ALA A 1 227 ? 134.995 106.505 -8.293 1.00 29.06 252 ALA A N 1
ATOM 1680 C CA . ALA A 1 227 ? 135.519 106.076 -9.590 1.00 29.41 252 ALA A CA 1
ATOM 1681 C C . ALA A 1 227 ? 137.045 105.991 -9.561 1.00 30.07 252 ALA A C 1
ATOM 1682 O O . ALA A 1 227 ? 137.634 105.045 -10.084 1.00 32.35 252 ALA A O 1
ATOM 1684 N N . ARG A 1 228 ? 137.677 106.978 -8.938 1.00 29.79 253 ARG A N 1
ATOM 1685 C CA . ARG A 1 228 ? 139.134 107.032 -8.852 1.00 31.07 253 ARG A CA 1
ATOM 1686 C C . ARG A 1 228 ? 139.750 105.844 -8.113 1.00 30.59 253 ARG A C 1
ATOM 1687 O O . ARG A 1 228 ? 140.760 105.290 -8.546 1.00 29.66 253 ARG A O 1
ATOM 1695 N N . ASP A 1 229 ? 139.139 105.446 -7.006 1.00 28.73 254 ASP A N 1
ATOM 1696 C CA . ASP A 1 229 ? 139.671 104.338 -6.233 1.00 29.37 254 ASP A CA 1
ATOM 1697 C C . ASP A 1 229 ? 139.109 102.969 -6.618 1.00 27.81 254 ASP A C 1
ATOM 1698 O O . ASP A 1 229 ? 139.321 101.992 -5.910 1.00 28.28 254 ASP A O 1
ATOM 1703 N N . GLY A 1 230 ? 138.407 102.896 -7.745 1.00 26.04 255 GLY A N 1
ATOM 1704 C CA . GLY A 1 230 ? 137.845 101.627 -8.173 1.00 23.60 255 GLY A CA 1
ATOM 1705 C C . GLY A 1 230 ? 136.805 101.106 -7.202 1.00 25.19 255 GLY A C 1
ATOM 1706 O O . GLY A 1 230 ? 136.844 99.939 -6.806 1.00 24.11 255 GLY A O 1
ATOM 1707 N N . ARG A 1 231 ? 135.875 101.974 -6.808 1.00 23.48 256 ARG A N 1
ATOM 1708 C CA . ARG A 1 231 ? 134.830 101.590 -5.882 1.00 22.80 256 ARG A CA 1
ATOM 1709 C C . ARG A 1 231 ? 133.401 101.803 -6.372 1.00 22.69 256 ARG A C 1
ATOM 1710 O O . ARG A 1 231 ? 132.541 102.316 -5.649 1.00 21.97 256 ARG A O 1
ATOM 1718 N N . LEU A 1 232 ? 133.164 101.426 -7.620 1.00 21.27 257 LEU A N 1
ATOM 1719 C CA . LEU A 1 232 ? 131.833 101.477 -8.191 1.00 20.99 257 LEU A CA 1
ATOM 1720 C C . LEU A 1 232 ? 131.410 100.024 -7.998 1.00 21.81 257 LEU A C 1
ATOM 1721 O O . LEU A 1 232 ? 131.769 99.155 -8.793 1.00 23.32 257 LEU A O 1
ATOM 1726 N N . LEU A 1 233 ? 130.686 99.763 -6.916 1.00 20.24 258 LEU A N 1
ATOM 1727 C CA . LEU A 1 233 ? 130.250 98.417 -6.577 1.00 18.73 258 LEU A CA 1
ATOM 1728 C C . LEU A 1 233 ? 128.909 98.061 -7.199 1.00 20.39 258 LEU A C 1
ATOM 1729 O O . LEU A 1 233 ? 127.947 98.817 -7.108 1.00 23.44 258 LEU A O 1
ATOM 1734 N N . VAL A 1 234 ? 128.845 96.899 -7.832 1.00 22.27 259 VAL A N 1
ATOM 1735 C CA . VAL A 1 234 ? 127.613 96.468 -8.474 1.00 20.65 259 VAL A CA 1
ATOM 1736 C C . VAL A 1 234 ? 126.875 95.496 -7.584 1.00 20.92 259 VAL A C 1
ATOM 1737 O O . VAL A 1 234 ? 127.399 94.446 -7.216 1.00 22.06 259 VAL A O 1
ATOM 1741 N N . LEU A 1 235 ? 125.651 95.865 -7.230 1.00 20.20 260 LEU A N 1
ATOM 1742 C CA . LEU A 1 235 ? 124.827 95.054 -6.353 1.00 21.11 260 LEU A CA 1
ATOM 1743 C C . LEU A 1 235 ? 123.680 94.384 -7.097 1.00 21.75 260 LEU A C 1
ATOM 1744 O O . LEU A 1 235 ? 123.106 94.956 -8.028 1.00 21.08 260 LEU A O 1
ATOM 1749 N N . ASP A 1 236 ? 123.352 93.171 -6.665 1.00 21.86 261 ASP A N 1
ATOM 1750 C CA . ASP A 1 236 ? 122.254 92.408 -7.240 1.00 22.30 261 ASP A CA 1
ATOM 1751 C C . ASP A 1 236 ? 120.974 93.196 -6.966 1.00 21.57 261 ASP A C 1
ATOM 1752 O O . ASP A 1 236 ? 120.560 93.338 -5.821 1.00 22.02 261 ASP A O 1
ATOM 1757 N N . PRO A 1 237 ? 120.331 93.715 -8.016 1.00 21.89 262 PRO A N 1
ATOM 1758 C CA . PRO A 1 237 ? 119.096 94.494 -7.842 1.00 23.53 262 PRO A CA 1
ATOM 1759 C C . PRO A 1 237 ? 117.934 93.788 -7.137 1.00 23.91 262 PRO A C 1
ATOM 1760 O O . PRO A 1 237 ? 117.135 94.449 -6.465 1.00 23.28 262 PRO A O 1
ATOM 1764 N N . THR A 1 238 ? 117.837 92.463 -7.283 1.00 22.23 263 THR A N 1
ATOM 1765 C CA . THR A 1 238 ? 116.748 91.714 -6.651 1.00 22.32 263 THR A CA 1
ATOM 1766 C C . THR A 1 238 ? 116.823 91.797 -5.123 1.00 23.05 263 THR A C 1
ATOM 1767 O O . THR A 1 238 ? 115.840 91.537 -4.424 1.00 21.87 263 THR A O 1
ATOM 1771 N N . LEU A 1 239 ? 117.985 92.178 -4.605 1.00 20.30 264 LEU A N 1
ATOM 1772 C CA . LEU A 1 239 ? 118.146 92.316 -3.164 1.00 21.86 264 LEU A CA 1
ATOM 1773 C C . LEU A 1 239 ? 117.307 93.472 -2.616 1.00 21.66 264 LEU A C 1
ATOM 1774 O O . LEU A 1 239 ? 117.105 93.571 -1.409 1.00 19.36 264 LEU A O 1
ATOM 1779 N N . LEU A 1 240 ? 116.813 94.330 -3.510 1.00 23.34 265 LEU A N 1
ATOM 1780 C CA . LEU A 1 240 ? 116.029 95.506 -3.119 1.00 24.91 265 LEU A CA 1
ATOM 1781 C C . LEU A 1 240 ? 114.533 95.472 -3.473 1.00 25.40 265 LEU A C 1
ATOM 1782 O O . LEU A 1 240 ? 113.823 96.463 -3.297 1.00 26.13 265 LEU A O 1
ATOM 1787 N N . VAL A 1 241 ? 114.051 94.343 -3.971 1.00 26.55 266 VAL A N 1
ATOM 1788 C CA . VAL A 1 241 ? 112.643 94.229 -4.340 1.00 27.70 266 VAL A CA 1
ATOM 1789 C C . VAL A 1 241 ? 111.854 93.357 -3.365 1.00 28.25 266 VAL A C 1
ATOM 1790 O O . VAL A 1 241 ? 112.360 92.348 -2.871 1.00 27.29 266 VAL A O 1
ATOM 1794 N N . GLY A 1 242 ? 110.617 93.760 -3.090 1.00 29.05 267 GLY A N 1
ATOM 1795 C CA . GLY A 1 242 ? 109.756 93.001 -2.196 1.00 28.75 267 GLY A CA 1
ATOM 1796 C C . GLY A 1 242 ? 110.094 92.969 -0.712 1.00 29.69 267 GLY A C 1
ATOM 1797 O O . GLY A 1 242 ? 109.862 91.954 -0.049 1.00 31.73 267 GLY A O 1
ATOM 1798 N N . GLY A 1 243 ? 110.631 94.062 -0.176 1.00 27.92 268 GLY A N 1
ATOM 1799 C CA . GLY A 1 243 ? 110.962 94.088 1.238 1.00 25.83 268 GLY A CA 1
ATOM 1800 C C . GLY A 1 243 ? 112.270 93.399 1.577 1.00 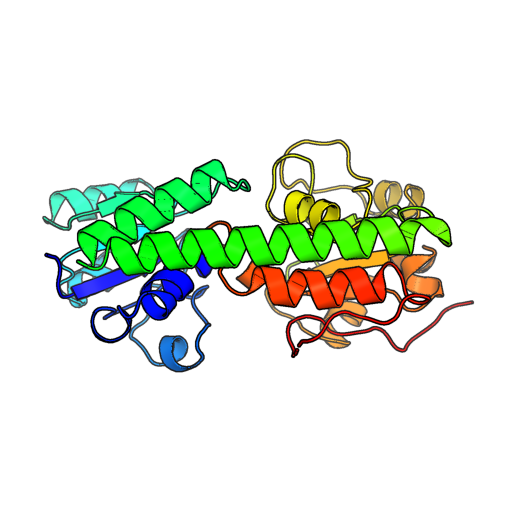24.88 268 GLY A C 1
ATOM 1801 O O . GLY A 1 243 ? 112.979 92.917 0.699 1.00 25.79 268 GLY A O 1
ATOM 1802 N N . LEU A 1 244 ? 112.587 93.358 2.863 1.00 24.07 269 LEU A N 1
ATOM 1803 C CA . LEU A 1 244 ? 113.816 92.745 3.354 1.00 23.30 269 LEU A CA 1
ATOM 1804 C C . LEU A 1 244 ? 113.854 91.249 3.095 1.00 23.46 269 LEU A C 1
ATOM 1805 O O . LEU A 1 244 ? 113.008 90.514 3.599 1.00 23.90 269 LEU A O 1
ATOM 1810 N N . GLY A 1 245 ? 114.850 90.805 2.329 1.00 21.59 270 GLY A N 1
ATOM 1811 C CA . GLY A 1 245 ? 114.967 89.396 1.996 1.00 20.74 270 GLY A CA 1
ATOM 1812 C C . GLY A 1 245 ? 116.027 88.624 2.763 1.00 21.39 270 GLY A C 1
ATOM 1813 O O . GLY A 1 245 ? 116.917 89.222 3.372 1.00 22.69 270 GLY A O 1
ATOM 1814 N N . PRO A 1 246 ? 115.972 87.281 2.723 1.00 20.16 271 PRO A N 1
ATOM 1815 C CA . PRO A 1 246 ? 116.905 86.378 3.408 1.00 20.19 271 PRO A CA 1
ATOM 1816 C C . PRO A 1 246 ? 118.371 86.450 2.988 1.00 20.26 271 PRO A C 1
ATOM 1817 O O . PRO A 1 246 ? 119.246 85.992 3.717 1.00 19.79 271 PRO A O 1
ATOM 1821 N N . ARG A 1 247 ? 118.649 87.029 1.826 1.00 21.29 272 ARG A N 1
ATOM 1822 C CA . ARG A 1 247 ? 120.031 87.125 1.363 1.00 19.59 272 ARG A CA 1
ATOM 1823 C C . ARG A 1 247 ? 120.732 88.411 1.777 1.00 20.05 272 ARG A C 1
ATOM 1824 O O . ARG A 1 247 ? 121.936 88.542 1.586 1.00 21.03 272 ARG A O 1
ATOM 1832 N N . LEU A 1 248 ? 119.995 89.358 2.349 1.00 21.13 273 LEU A N 1
ATOM 1833 C CA . LEU A 1 248 ? 120.602 90.621 2.762 1.00 22.17 273 LEU A CA 1
ATOM 1834 C C . LEU A 1 248 ? 121.771 90.454 3.721 1.00 22.90 273 LEU A C 1
ATOM 1835 O O . LEU A 1 248 ? 122.778 91.145 3.593 1.00 25.14 273 LEU A O 1
ATOM 1840 N N . PRO A 1 249 ? 121.663 89.536 4.695 1.00 23.51 274 PRO A N 1
ATOM 1841 C CA . PRO A 1 249 ? 122.795 89.378 5.612 1.00 23.53 274 PRO A CA 1
ATOM 1842 C C . PRO A 1 249 ? 124.101 89.065 4.877 1.00 24.54 274 PRO A C 1
ATOM 1843 O O . PRO A 1 249 ? 125.147 89.634 5.197 1.00 27.25 274 PRO A O 1
ATOM 1847 N N . ASP A 1 250 ? 124.049 88.175 3.890 1.00 23.89 275 ASP A N 1
ATOM 1848 C CA . ASP A 1 250 ? 125.255 87.851 3.134 1.00 23.57 275 ASP A CA 1
ATOM 1849 C C . ASP A 1 250 ? 125.655 89.076 2.330 1.00 21.93 275 ASP A C 1
ATOM 1850 O O . ASP A 1 250 ? 126.838 89.346 2.150 1.00 21.82 275 ASP A O 1
ATOM 1855 N N . GLY A 1 251 ? 124.655 89.818 1.860 1.00 20.31 276 GLY A N 1
ATOM 1856 C CA . GLY A 1 251 ? 124.912 91.023 1.092 1.00 20.95 276 GLY A CA 1
ATOM 1857 C C . GLY A 1 251 ? 125.605 92.077 1.940 1.00 19.92 276 GLY A C 1
ATOM 1858 O O . GLY A 1 251 ? 126.534 92.737 1.481 1.00 22.69 276 GLY A O 1
ATOM 1859 N N . LEU A 1 252 ? 125.160 92.229 3.183 1.00 18.20 277 LEU A N 1
ATOM 1860 C CA . LEU A 1 252 ? 125.762 93.195 4.094 1.00 17.42 277 LEU A CA 1
ATOM 1861 C C . LEU A 1 252 ? 127.220 92.848 4.394 1.00 17.50 277 LEU A C 1
ATOM 1862 O O . LEU A 1 252 ? 128.062 93.743 4.547 1.00 17.69 277 LEU A O 1
ATOM 1867 N N . ALA A 1 253 ? 127.525 91.554 4.466 1.00 17.06 278 ALA A N 1
ATOM 1868 C CA . ALA A 1 253 ? 128.888 91.118 4.764 1.00 17.63 278 ALA A CA 1
ATOM 1869 C C . ALA A 1 253 ? 129.842 91.526 3.660 1.00 17.90 278 ALA A C 1
ATOM 1870 O O . ALA A 1 253 ? 130.962 91.950 3.921 1.00 19.07 278 ALA A O 1
ATOM 1872 N N . ALA A 1 254 ? 129.393 91.392 2.421 1.00 18.64 279 ALA A N 1
ATOM 1873 C CA . ALA A 1 254 ? 130.213 91.754 1.279 1.00 19.85 279 ALA A CA 1
ATOM 1874 C C . ALA A 1 254 ? 130.393 93.271 1.220 1.00 21.07 279 ALA A C 1
ATOM 1875 O O . ALA A 1 254 ? 131.513 93.758 1.065 1.00 23.81 279 ALA A O 1
ATOM 1877 N N . LEU A 1 255 ? 129.299 94.018 1.351 1.00 19.36 280 LEU A N 1
ATOM 1878 C CA . LEU A 1 255 ? 129.380 95.478 1.315 1.00 20.88 280 LEU A CA 1
ATOM 1879 C C . LEU A 1 255 ? 130.245 96.061 2.428 1.00 20.81 280 LEU A C 1
ATOM 1880 O O . LEU A 1 255 ? 131.101 96.909 2.173 1.00 21.35 280 LEU A O 1
ATOM 1885 N N . SER A 1 256 ? 130.023 95.613 3.661 1.00 21.08 281 SER A N 1
ATOM 1886 C CA . SER A 1 256 ? 130.788 96.139 4.786 1.00 21.58 281 SER A CA 1
ATOM 1887 C C . SER A 1 256 ? 132.269 95.831 4.631 1.00 21.65 281 SER A C 1
ATOM 1888 O O . SER A 1 256 ? 133.113 96.608 5.078 1.00 23.70 281 SER A O 1
ATOM 1891 N N . ALA A 1 257 ? 132.592 94.714 3.980 1.00 20.99 282 ALA A N 1
ATOM 1892 C CA . ALA A 1 257 ? 133.993 94.354 3.752 1.00 20.59 282 ALA A CA 1
ATOM 1893 C C . ALA A 1 257 ? 134.599 95.353 2.758 1.00 21.17 282 ALA A C 1
ATOM 1894 O O . ALA A 1 257 ? 135.760 95.754 2.889 1.00 23.19 282 ALA A O 1
ATOM 1896 N N . ALA A 1 258 ? 133.806 95.758 1.768 1.00 19.60 283 ALA A N 1
ATOM 1897 C CA . ALA A 1 258 ? 134.258 96.732 0.770 1.00 18.98 283 ALA A CA 1
ATOM 1898 C C . ALA A 1 258 ? 134.340 98.136 1.387 1.00 20.55 283 ALA A C 1
ATOM 1899 O O . ALA A 1 258 ? 135.182 98.942 0.994 1.00 18.95 283 ALA A O 1
ATOM 1901 N N . PHE A 1 259 ? 133.460 98.415 2.354 1.00 20.02 284 PHE A N 1
ATOM 1902 C CA . PHE A 1 259 ? 133.422 99.714 3.029 1.00 19.83 284 PHE A CA 1
ATOM 1903 C C . PHE A 1 259 ? 134.542 99.894 4.063 1.00 21.97 284 PHE A C 1
ATOM 1904 O O . PHE A 1 259 ? 134.965 101.018 4.334 1.00 23.77 284 PHE A O 1
ATOM 1912 N N . TYR A 1 260 ? 135.007 98.788 4.645 1.00 21.81 285 TYR A N 1
ATOM 1913 C CA . TYR A 1 260 ? 136.093 98.814 5.629 1.00 19.88 285 TYR A CA 1
ATOM 1914 C C . TYR A 1 260 ? 137.121 97.789 5.179 1.00 20.73 285 TYR A C 1
ATOM 1915 O O . TYR A 1 260 ? 137.266 96.737 5.794 1.00 19.84 285 TYR A O 1
ATOM 1924 N N . PRO A 1 261 ? 137.854 98.090 4.099 1.00 23.35 286 PRO A N 1
ATOM 1925 C CA . PRO A 1 261 ? 138.873 97.192 3.544 1.00 25.22 286 PRO A CA 1
ATOM 1926 C C . PRO A 1 261 ? 140.004 96.781 4.481 1.00 27.98 286 PRO A C 1
ATOM 1927 O O . PRO A 1 261 ? 140.672 95.781 4.236 1.00 29.73 286 PRO A O 1
ATOM 1931 N N . SER A 1 262 ? 140.214 97.549 5.545 1.00 31.64 287 SER A N 1
ATOM 1932 C CA . SER A 1 262 ? 141.271 97.255 6.512 1.00 35.15 287 SER A CA 1
ATOM 1933 C C . SER A 1 262 ? 140.791 96.416 7.683 1.00 36.49 287 SER A C 1
ATOM 1934 O O . SER A 1 262 ? 141.394 96.437 8.753 1.00 39.18 287 SER A O 1
ATOM 1937 N N . ALA A 1 263 ? 139.697 95.694 7.492 1.00 37.03 288 ALA A N 1
ATOM 1938 C CA . ALA A 1 263 ? 139.177 94.838 8.548 1.00 37.88 288 ALA A CA 1
ATOM 1939 C C . ALA A 1 263 ? 139.026 93.447 7.961 1.00 39.41 288 ALA A C 1
ATOM 1940 O O . ALA A 1 263 ? 138.706 93.309 6.781 1.00 40.19 288 ALA A O 1
ATOM 1942 N N . LYS A 1 264 ? 139.278 92.418 8.763 1.00 40.87 289 LYS A N 1
ATOM 1943 C CA . LYS A 1 264 ? 139.123 91.053 8.277 1.00 41.88 289 LYS A CA 1
ATOM 1944 C C . LYS A 1 264 ? 137.624 90.897 8.029 1.00 40.61 289 LYS A C 1
ATOM 1945 O O . LYS A 1 264 ? 136.821 91.062 8.944 1.00 40.22 289 LYS A O 1
ATOM 1951 N N . PRO A 1 265 ? 137.228 90.592 6.786 1.00 40.06 290 PRO A N 1
ATOM 1952 C CA . PRO A 1 265 ? 135.811 90.428 6.445 1.00 42.05 290 PRO A CA 1
ATOM 1953 C C . PRO A 1 265 ? 135.062 89.329 7.193 1.00 43.39 290 PRO A C 1
ATOM 1954 O O . PRO A 1 265 ? 135.669 88.441 7.784 1.00 44.38 290 PRO A O 1
ATOM 1958 N N . LEU A 1 266 ? 133.735 89.409 7.173 1.00 45.62 291 LEU A N 1
ATOM 1959 C CA . LEU A 1 266 ? 132.893 88.412 7.822 1.00 48.14 291 LEU A CA 1
ATOM 1960 C C . LEU A 1 266 ? 132.793 87.170 6.943 1.00 51.72 291 LEU A C 1
ATOM 1961 O O . LEU A 1 266 ? 132.987 87.241 5.728 1.00 52.65 291 LEU A O 1
ATOM 1966 N N . SER A 1 267 ? 132.464 86.040 7.563 1.00 55.71 292 SER A N 1
ATOM 1967 C CA . SER A 1 267 ? 132.333 84.767 6.858 1.00 59.67 292 SER A CA 1
ATOM 1968 C C . SER A 1 267 ? 131.117 84.724 5.932 1.00 62.09 292 SER A C 1
ATOM 1969 O O . SER A 1 267 ? 129.978 84.882 6.374 1.00 62.27 292 SER A O 1
ATOM 1972 N N . THR A 1 268 ? 131.373 84.499 4.645 1.00 64.74 293 THR A N 1
ATOM 1973 C CA . THR A 1 268 ? 130.320 84.422 3.634 1.00 66.48 293 THR A CA 1
ATOM 1974 C C . THR A 1 268 ? 129.501 85.709 3.571 1.00 66.40 293 THR A C 1
ATOM 1975 O O . THR A 1 268 ? 128.448 85.821 4.200 1.00 66.76 293 THR A O 1
ATOM 1979 N N . PRO A 1 273 ? 128.832 86.831 -5.437 1.00 57.30 298 PRO A N 1
A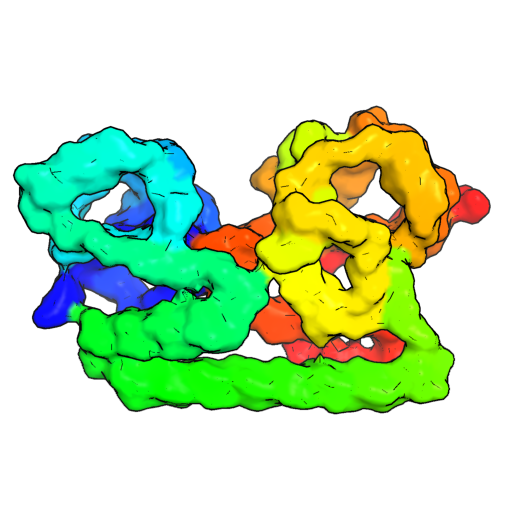TOM 1980 C CA . PRO A 1 273 ? 128.018 86.890 -6.657 1.00 56.10 298 PRO A CA 1
ATOM 1981 C C . PRO A 1 273 ? 127.006 88.035 -6.619 1.00 54.38 298 PRO A C 1
ATOM 1982 O O . PRO A 1 273 ? 126.585 88.546 -7.659 1.00 54.30 298 PRO A O 1
ATOM 1986 N N . LEU A 1 274 ? 126.618 88.432 -5.411 1.00 51.12 299 LEU A N 1
ATOM 1987 C CA . LEU A 1 274 ? 125.659 89.512 -5.247 1.00 48.85 299 LEU A CA 1
ATOM 1988 C C . LEU A 1 274 ? 126.321 90.886 -5.161 1.00 45.58 299 LEU A C 1
ATOM 1989 O O . LEU A 1 274 ? 125.640 91.899 -5.017 1.00 43.85 299 LEU A O 1
ATOM 1994 N N . LEU A 1 275 ? 127.649 90.912 -5.268 1.00 42.79 300 LEU A N 1
ATOM 1995 C CA . LEU A 1 275 ? 128.409 92.158 -5.232 1.00 40.91 300 LEU A CA 1
ATOM 1996 C C . LEU A 1 275 ? 129.671 92.076 -6.096 1.00 41.12 300 LEU A C 1
ATOM 1997 O O . LEU A 1 275 ? 130.640 91.410 -5.732 1.00 42.18 300 LEU A O 1
ATOM 2002 N N . GLY A 1 276 ? 129.647 92.752 -7.241 1.00 40.37 301 GLY A N 1
ATOM 2003 C CA . GLY A 1 276 ? 130.793 92.754 -8.132 1.00 40.32 301 GLY A CA 1
ATOM 2004 C C . GLY A 1 276 ? 131.719 93.911 -7.801 1.00 42.79 301 GLY A C 1
ATOM 2005 O O . GLY A 1 276 ? 131.271 95.054 -7.642 1.00 40.50 301 GLY A O 1
ATOM 2006 N N . ASP A 1 277 ? 133.012 93.616 -7.692 1.00 43.96 302 ASP A N 1
ATOM 2007 C CA . ASP A 1 277 ? 134.008 94.630 -7.369 1.00 45.53 302 ASP A CA 1
ATOM 2008 C C . ASP A 1 277 ? 134.620 95.309 -8.591 1.00 45.53 302 ASP A C 1
ATOM 2009 O O . ASP A 1 277 ? 134.643 94.752 -9.688 1.00 45.50 302 ASP A O 1
ATOM 2014 N N . ASP A 1 278 ? 135.119 96.521 -8.376 1.00 45.44 303 ASP A N 1
ATOM 2015 C CA . ASP A 1 278 ? 135.713 97.336 -9.430 1.00 46.82 303 ASP A CA 1
ATOM 2016 C C . ASP A 1 278 ? 137.229 97.134 -9.498 1.00 48.23 303 ASP A C 1
ATOM 2017 O O . ASP A 1 278 ? 137.908 97.126 -8.467 1.00 49.84 303 ASP A O 1
ATOM 2022 N N . SER A 1 279 ? 137.762 96.984 -10.708 1.00 48.86 304 SER A N 1
ATOM 2023 C CA . SER A 1 279 ? 139.198 96.779 -10.877 1.00 48.84 304 SER A CA 1
ATOM 2024 C C . SER A 1 279 ? 139.868 97.901 -11.673 1.00 48.81 304 SER A C 1
ATOM 2025 O O . SER A 1 279 ? 141.074 97.868 -11.908 1.00 47.81 304 SER A O 1
ATOM 2028 N N . THR A 1 280 ? 139.089 98.895 -12.083 1.00 48.97 305 THR A N 1
ATOM 2029 C CA . THR A 1 280 ? 139.630 100.007 -12.860 1.00 49.74 305 THR A CA 1
ATOM 2030 C C . THR A 1 280 ? 139.878 101.244 -11.999 1.00 51.44 305 THR A C 1
ATOM 2031 O O . THR A 1 280 ? 139.267 101.407 -10.945 1.00 49.55 305 THR A O 1
ATOM 2035 N N . ARG A 1 281 ? 140.780 102.110 -12.455 1.00 54.05 306 ARG A N 1
ATOM 2036 C CA . ARG A 1 281 ? 141.125 103.330 -11.723 1.00 57.01 306 ARG A CA 1
ATOM 2037 C C . ARG A 1 281 ? 141.122 104.564 -12.625 1.00 58.87 306 ARG A C 1
ATOM 2038 O O . ARG A 1 281 ? 140.838 104.472 -13.822 1.00 58.60 306 ARG A O 1
ATOM 2046 N N . THR A 1 282 ? 141.450 105.714 -12.036 1.00 60.86 307 THR A N 1
ATOM 2047 C CA . THR A 1 282 ? 141.507 106.982 -12.761 1.00 63.32 307 THR A CA 1
ATOM 2048 C C . THR A 1 282 ? 142.746 107.789 -12.370 1.00 65.46 307 THR A C 1
ATOM 2049 O O . THR A 1 282 ? 143.469 108.295 -13.233 1.00 66.65 307 THR A O 1
ATOM 2053 N N . GLY A 1 283 ? 142.983 107.912 -11.067 1.00 66.70 308 GLY A N 1
ATOM 2054 C CA . GLY A 1 283 ? 144.129 108.665 -10.587 1.00 68.09 308 GLY A CA 1
ATOM 2055 C C . GLY A 1 283 ? 143.930 110.167 -10.691 1.00 69.27 308 GLY A C 1
ATOM 2056 O O . GLY A 1 283 ? 142.894 110.599 -11.242 1.00 69.33 308 GLY A O 1
#

Organism: Pseudomonas aeruginosa (NCBI:txid287)

Foldseek 3Di:
DWQAEEEAKQQLLQLCVQLPNPNSYQEYAPLNCPPVCNVVHQYQYHQQDGDLVRVVVSVGQEYEAEPSGDDPVSVVVNVVVVHHYYYAYQWADLVSQLVSLCVSCVVVVNNVSSVVLSVVVVVLLVVLVVLLVVLVVVPAAFEEWEWEAELQDPIWTAEPGANRCSLQVSLRHHHLHHDHGTHDDALVVVLVSQGLAYEYAYPPDDAPSNVVSNCVHRVSNCPGNRNAVQHHKYFHNSCRIGHHHPCSSLVSQVSSCSRRVVGDTDDHVRIHTGDDHDD

Secondary structure (DSSP, 8-state):
---SEEE-SHHHHHHHHHTT-GGGEEEE-TT---SGGGGGS-B---GGG--HHHHHTT--SEEEE-TT---HHHHHHHHHTT--EEE----SSHHHHHHHHHHHHHHHT-HHHHHHHHHHHHHHHHHHHHHHHHHTTTSPPPEEEEEEEETTEEEEEE-BSSHHHHHHHHTT-EE---SBSEE---HHHHHHH--SEEEEEESS--HHHHHHHHHHH-GGGTTSHHHHTT-EEEE-GGGGSSSS-TTHHHHHHHHHHHH-TTSPPPP---EEPP-----

Solvent-accessible surface area: 12821 Å² total; per-residue (Å²): 136,12,102,77,0,0,0,0,0,2,0,1,0,11,11,0,28,37,8,62,2,74,111,43,6,20,0,6,1,70,15,3,67,53,50,141,43,2,130,153,55,66,76,1,23,79,0,118,130,10,48,16,149,23,0,72,70,26,164,16,67,0,0,0,0,2,101,44,9,5,51,88,91,10,24,129,104,0,86,73,58,69,14,95,29,41,73,2,26,19,135,35,49,37,142,8,5,46,50,7,2,124,80,0,0,63,34,13,38,52,62,152,104,4,121,40,7,42,110,84,10,110,90,81,5,156,110,6,51,94,35,16,60,71,9,68,186,95,42,107,23,12,15,0,4,0,2,30,2,32,40,0,8,145,15,68,0,0,0,133,104,8,15,0,20,23,4,0,75,79,0,6,3,148,26,44,7,121,44,87,23,78,116,101,53,62,29,131,41,2,25,84,71,49,1,32,2,4,0,0,0,3,164,75,53,132,20,92,56,0,11,50,15,0,55,169,99,10,90,28,5,38,100,1,93,0,9,103,51,8,67,2,5,8,2,27,39,10,5,31,28,1,10,10,1,35,44,4,8,44,2,1,6,35,0,0,26,25,2,3,76,95,25,182,82,36,77,127,160,26,22,28,102,18,95,81,174,88,90

InterPro domains:
  IPR002491 ABC transporter periplasmic binding domain [PF01497] (32-262)
  IPR002491 ABC transporter periplasmic binding domain [PS50983] (29-288)
  IPR050902 ABC Transporter Solute-Binding [PTHR30535] (26-289)

Sequence (279 aa):
LPQRWVSAGGSLSEWVVALGGESKLVGVDTTSQHPQALKQLPSVGYQRQLAAEGVLALRPDILIGTEEMGPPPVLKQLEGAGVRVETLSAKPDLEALESNLKKLGDWLGVPQRAEAAELDYRQRLRRQADWIAAAQKSQPAPGVLLVIGNAGGQLLVAGRNTGGDWVLNRAGARNLATHEGYKPISVEALAALDPVAVVIADRSLEGDAARAALLKQNPGLAPTRAARDGRLLVLDPTLLVGGLGPRLPDGLAALSAAFYPSAKPLSTPLLGDDSTRTG

Radius of gyration: 19.4 Å; Cα contacts (8 Å, |Δi|>4): 573; chains: 1; bounding box: 58×44×37 Å

Nearest PDB structures (foldseek):
  2r79-assembly1_A  TM=1.004E+00  e=1.183E-57  Pseudomonas aeruginosa
  3md9-assembly2_B  TM=8.577E-01  e=1.124E-21  Yersinia pestis
  5az3-assembly1_A  TM=8.126E-01  e=3.525E-15  Corynebacterium glutamicum ATCC 13032
  5b51-assembly1_A  TM=8.122E-01  e=2.319E-14  Corynebacterium glutamicum ATCC 13032
  5b4z-assembly1_A  TM=7.999E-01  e=5.158E-14  Corynebacterium glutamicum ATCC 13032